Protein AF-A0A7R9KFH1-F1 (afdb_monomer)

pLDDT: mean 75.83, std 22.17, range [27.38, 98.19]

Mean predicted aligned error: 11.57 Å

Secondary structure (DSSP, 8-state):
---PPP----------------------PPPP-HHHHT-HHHHHHHHHHHHHHS-TTHHHHHHHH-SS--HHHHHHHHHHHHHHHHHTT--TTHHHHHHHHHHHHHHH----GGGHHHHHHHHHHHHHHHH-SSPPPHHHHHHHTTTSS-HHHHHHHHHHHHHHTTT------HHHHHHHHHHH-TTT-TTS--HHHHHHHHHHHHHHHHHHHHHHHSSSS---HHHHHHHHHTT--

InterPro domains:
  IPR006671 Cyclin, N-terminal [PF00134] (42-169)
  IPR013763 Cyclin-like domain [SM00385] (79-163)
  IPR036915 Cyclin-like superfamily [SSF47954] (33-169)
  IPR039361 Cyclin [PTHR10177] (48-187)
  IPR048258 Cyclins, cyclin-box [PS00292] (74-105)

Solvent-accessible surface area (backbone atoms only — not comparable to full-atom values): 14246 Å² total; per-residue (Å²): 134,85,85,84,84,85,81,84,75,83,82,75,80,74,76,72,71,78,70,87,63,86,69,79,74,74,80,77,74,80,80,85,54,65,72,62,46,69,33,63,67,55,55,52,47,50,56,60,51,31,66,74,69,51,68,84,58,45,80,61,42,31,65,72,40,33,85,65,58,49,78,66,57,58,32,56,49,39,50,52,51,46,53,52,36,61,76,68,66,52,54,85,59,27,57,62,48,15,50,52,49,42,54,58,42,43,46,79,42,65,52,54,66,87,47,49,64,51,50,50,51,29,24,44,40,54,22,20,67,73,68,42,91,77,54,64,52,56,68,59,54,17,54,78,50,74,59,75,38,50,51,69,54,41,61,60,42,39,60,51,54,39,58,70,48,68,68,67,75,85,71,69,53,76,66,75,46,49,62,42,51,46,62,70,35,81,92,57,28,82,89,58,91,45,79,68,37,60,52,50,52,52,50,49,51,53,50,50,53,52,50,51,50,53,41,68,39,36,92,53,94,62,78,52,59,66,57,65,55,45,58,64,62,67,72,80,118

Foldseek 3Di:
DDDDDDDDDPPDPPPPPPDPPPPCPPQPDDDDDCVCLQDVVNVVVLLVQQVVLFPPCLVPLLVVAEDADDLVLLLVLLVLLVVLCVVVVHDLQLSQLLLSLLSLLSSQHYDHSLCSLLSSLLSSQVSQVPPHPDGDDLVSSCVSVVVSAPSCSSVVCNVVSCVSVVVPSPHRAQLNCLSSVQCVPPQQHPPDDDPVSVVVSVVVSVVSSVVSSCVSSDSPVDPPVVVVVVVVVVVPD

Structure (mmCIF, N/CA/C/O backbone):
data_AF-A0A7R9KFH1-F1
#
_entry.id   AF-A0A7R9KFH1-F1
#
loop_
_atom_site.group_PDB
_atom_site.id
_atom_site.type_symbol
_atom_site.label_atom_id
_atom_site.label_alt_id
_atom_site.label_comp_id
_atom_site.label_asym_id
_atom_site.label_entity_id
_atom_site.label_seq_id
_atom_site.pdbx_PDB_ins_code
_atom_site.Cartn_x
_atom_site.Cartn_y
_atom_site.Cartn_z
_atom_site.occupancy
_atom_site.B_iso_or_equiv
_atom_site.auth_seq_id
_atom_site.auth_comp_id
_atom_site.auth_asym_id
_atom_site.auth_atom_id
_atom_site.pdbx_PDB_model_num
ATOM 1 N N . MET A 1 1 ? 25.786 15.124 54.053 1.00 34.75 1 MET A N 1
ATOM 2 C CA . MET A 1 1 ? 25.359 13.774 54.472 1.00 34.75 1 MET A CA 1
ATOM 3 C C . MET A 1 1 ? 23.843 13.820 54.542 1.00 34.75 1 MET A C 1
ATOM 5 O O . MET A 1 1 ? 23.308 14.157 55.583 1.00 34.75 1 MET A O 1
ATOM 9 N N . GLU A 1 2 ? 23.113 13.813 53.426 1.00 31.70 2 GLU A N 1
ATOM 10 C CA . GLU A 1 2 ? 22.982 12.706 52.458 1.00 31.70 2 GLU A CA 1
ATOM 11 C C . GLU A 1 2 ? 22.861 11.345 53.146 1.00 31.70 2 GLU A C 1
ATOM 13 O O . GLU A 1 2 ? 23.844 10.847 53.688 1.00 31.70 2 GLU A O 1
ATOM 18 N N . LEU A 1 3 ? 21.664 10.756 53.095 1.00 28.78 3 LEU A N 1
ATOM 19 C CA . LEU A 1 3 ? 21.402 9.641 52.183 1.00 28.78 3 LEU A CA 1
ATOM 20 C C . LEU A 1 3 ? 19.891 9.466 51.961 1.00 28.78 3 LEU A C 1
ATOM 22 O O . LEU A 1 3 ? 19.087 9.459 52.890 1.00 28.78 3 LEU A O 1
ATOM 26 N N . VAL A 1 4 ? 19.565 9.395 50.676 1.00 32.66 4 VAL A N 1
ATOM 27 C CA . VAL A 1 4 ? 18.259 9.287 50.028 1.00 32.66 4 VAL A CA 1
ATOM 28 C C . VAL A 1 4 ? 17.718 7.861 50.179 1.00 32.66 4 VAL A C 1
ATOM 30 O O . VAL A 1 4 ? 18.438 6.903 49.910 1.00 32.66 4 VAL A O 1
ATOM 33 N N . CYS A 1 5 ? 16.447 7.718 50.568 1.00 30.50 5 CYS A N 1
ATOM 34 C CA . CYS A 1 5 ? 15.674 6.500 50.322 1.00 30.50 5 CYS A CA 1
ATOM 35 C C . CYS A 1 5 ? 15.069 6.609 48.923 1.00 30.50 5 CYS A C 1
ATOM 37 O O . CYS A 1 5 ? 14.382 7.583 48.618 1.00 30.50 5 CYS A O 1
ATOM 39 N N . GLY A 1 6 ? 15.398 5.637 48.078 1.00 32.84 6 GLY A N 1
ATOM 40 C CA . GLY A 1 6 ? 14.871 5.525 46.730 1.00 32.84 6 GLY A CA 1
ATOM 41 C C . GLY A 1 6 ? 13.450 4.984 46.717 1.00 32.84 6 GLY A C 1
ATOM 42 O O . GLY A 1 6 ? 13.082 4.199 47.581 1.00 32.84 6 GLY A O 1
ATOM 43 N N . GLU A 1 7 ? 12.713 5.367 45.683 1.00 31.86 7 GLU A N 1
ATOM 44 C CA . GLU A 1 7 ? 11.606 4.600 45.126 1.00 31.86 7 GLU A CA 1
ATOM 45 C C . GLU A 1 7 ? 11.540 4.910 43.620 1.00 31.86 7 GLU A C 1
ATOM 47 O O . GLU A 1 7 ? 11.192 6.003 43.186 1.00 31.86 7 GLU A O 1
ATOM 52 N N . SER A 1 8 ? 12.040 3.934 42.863 1.00 32.72 8 SER A N 1
ATOM 53 C CA . SER A 1 8 ? 11.677 3.496 41.510 1.00 32.72 8 SER A CA 1
ATOM 54 C C . SER A 1 8 ? 10.914 4.482 40.607 1.00 32.72 8 SER A C 1
ATOM 56 O O . SER A 1 8 ? 9.685 4.543 40.626 1.00 32.72 8 SER A O 1
ATOM 58 N N . SER A 1 9 ? 11.646 5.158 39.715 1.00 34.19 9 SER A N 1
ATOM 59 C CA . SER A 1 9 ? 11.084 5.633 38.443 1.00 34.19 9 SER A CA 1
ATOM 60 C C . SER A 1 9 ? 10.700 4.434 37.566 1.00 34.19 9 SER A C 1
ATOM 62 O O . SER A 1 9 ? 11.422 3.435 37.583 1.00 34.19 9 SER A O 1
ATOM 64 N N . PRO A 1 10 ? 9.623 4.516 36.764 1.00 32.44 10 PRO A N 1
ATOM 65 C CA . PRO A 1 10 ? 9.384 3.535 35.717 1.00 32.44 10 PRO A CA 1
ATOM 66 C C . PRO A 1 10 ? 10.547 3.607 34.725 1.00 32.44 10 PRO A C 1
ATOM 68 O O . PRO A 1 10 ? 10.877 4.684 34.225 1.00 32.44 10 PRO A O 1
ATOM 71 N N . GLU A 1 11 ? 11.197 2.471 34.486 1.00 30.62 11 GLU A N 1
ATOM 72 C CA . GLU A 1 11 ? 12.185 2.327 33.424 1.00 30.62 11 GLU A CA 1
ATOM 73 C C . GLU A 1 11 ? 11.508 2.712 32.106 1.00 30.62 11 GLU A C 1
ATOM 75 O O . GLU A 1 11 ? 10.651 2.001 31.583 1.00 30.62 11 GLU A O 1
ATOM 80 N N . LEU A 1 12 ? 11.866 3.891 31.596 1.00 29.47 12 LEU A N 1
ATOM 81 C CA . LEU A 1 12 ? 11.671 4.243 30.202 1.00 29.47 12 LEU A CA 1
ATOM 82 C C . LEU A 1 12 ? 12.357 3.143 29.397 1.00 29.4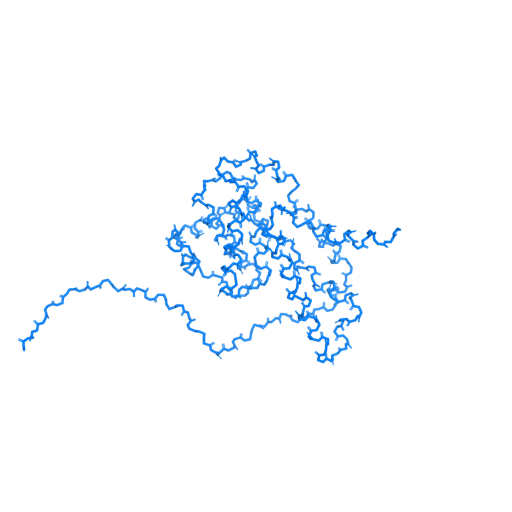7 12 LEU A C 1
ATOM 84 O O . LEU A 1 12 ? 13.586 3.074 29.364 1.00 29.47 12 LEU A O 1
ATOM 88 N N . ILE A 1 13 ? 11.564 2.283 28.760 1.00 31.61 13 ILE A N 1
ATOM 89 C CA . ILE A 1 13 ? 12.043 1.475 27.647 1.00 31.61 13 ILE A CA 1
ATOM 90 C C . ILE A 1 13 ? 12.466 2.495 26.593 1.00 31.61 13 ILE A C 1
ATOM 92 O O . ILE A 1 13 ? 11.641 3.023 25.848 1.00 31.61 13 ILE A O 1
ATOM 96 N N . GLN A 1 14 ? 13.751 2.844 26.583 1.00 27.38 14 GLN A N 1
ATOM 97 C CA . GLN A 1 14 ? 14.364 3.487 25.437 1.00 27.38 14 GLN A CA 1
ATOM 98 C C . GLN A 1 14 ? 14.231 2.484 24.297 1.00 27.38 14 GLN A C 1
ATOM 100 O O . GLN A 1 14 ? 15.017 1.545 24.186 1.00 27.38 14 GLN A O 1
ATOM 105 N N . ILE A 1 15 ? 13.210 2.669 23.459 1.00 35.16 15 ILE A N 1
ATOM 106 C CA . ILE A 1 15 ? 13.258 2.169 22.094 1.00 35.16 15 ILE A CA 1
ATOM 107 C C . ILE A 1 15 ? 14.431 2.916 21.476 1.00 35.16 15 ILE A C 1
ATOM 109 O O . ILE A 1 15 ? 14.337 4.090 21.119 1.00 35.16 15 ILE A O 1
ATOM 113 N N . VAL A 1 16 ? 15.580 2.249 21.473 1.00 29.69 16 VAL A N 1
ATOM 114 C CA . VAL A 1 16 ? 16.729 2.661 20.690 1.00 29.69 16 VAL A CA 1
ATOM 115 C C . VAL A 1 16 ? 16.250 2.580 19.249 1.00 29.69 16 VAL A C 1
ATOM 117 O O . VAL A 1 16 ? 16.206 1.500 18.665 1.00 29.69 16 VAL A O 1
ATOM 120 N N . ILE A 1 17 ? 15.840 3.721 18.691 1.00 37.44 17 ILE A N 1
ATOM 121 C CA . ILE A 1 17 ? 15.898 3.920 17.246 1.00 37.44 17 ILE A CA 1
ATOM 122 C C . ILE A 1 17 ? 17.351 3.584 16.915 1.00 37.44 17 ILE A C 1
ATOM 124 O O . ILE A 1 17 ? 18.228 4.238 17.489 1.00 37.44 17 ILE A O 1
ATOM 128 N N . PRO A 1 18 ? 17.640 2.529 16.135 1.00 32.75 18 PRO A N 1
ATOM 129 C CA . PRO A 1 18 ? 19.017 2.169 15.863 1.00 32.75 18 PRO A CA 1
ATOM 130 C C . PRO A 1 18 ? 19.696 3.402 15.272 1.00 32.75 18 PRO A C 1
ATOM 132 O O . PRO A 1 18 ? 19.339 3.857 14.184 1.00 32.75 18 PRO A O 1
ATOM 135 N N . GLU A 1 19 ? 20.640 3.979 16.026 1.00 34.03 19 GLU A N 1
ATOM 136 C CA . GLU A 1 19 ? 21.564 4.962 15.480 1.00 34.03 19 GLU A CA 1
ATOM 137 C C . GLU A 1 19 ? 22.142 4.347 14.212 1.00 34.03 19 GLU A C 1
ATOM 139 O O . GLU A 1 19 ? 22.455 3.151 14.210 1.00 34.03 19 GLU A O 1
ATOM 144 N N . LYS A 1 20 ? 22.222 5.147 13.137 1.00 38.94 20 LYS A N 1
ATOM 145 C CA . LYS A 1 20 ? 22.827 4.772 11.855 1.00 38.94 20 LYS A CA 1
ATOM 146 C C . LYS A 1 20 ? 24.167 4.093 12.116 1.00 38.94 20 LYS A C 1
ATOM 148 O O . LYS A 1 20 ? 25.203 4.742 12.216 1.00 38.94 20 LYS A O 1
ATOM 153 N N . ASN A 1 21 ? 24.139 2.773 12.222 1.00 29.44 21 ASN A N 1
ATOM 154 C CA . ASN A 1 21 ? 25.335 1.977 12.262 1.00 29.44 21 ASN A CA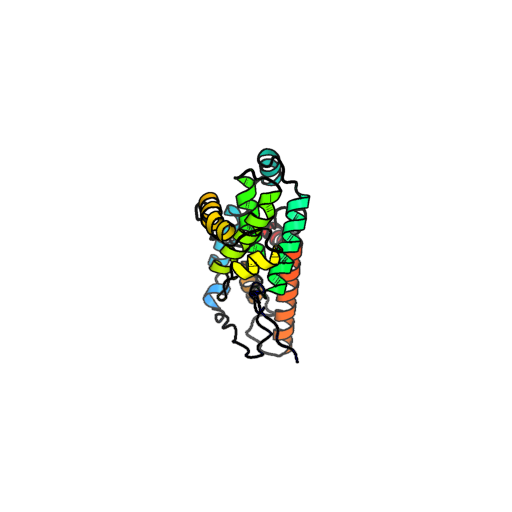 1
ATOM 155 C C . ASN A 1 21 ? 25.803 1.983 10.815 1.00 29.44 21 ASN A C 1
ATOM 157 O O . ASN A 1 21 ? 25.199 1.337 9.961 1.00 29.44 21 ASN A O 1
ATOM 161 N N . GLU A 1 22 ? 26.875 2.721 10.540 1.00 36.22 22 GLU A N 1
ATOM 162 C CA . GLU A 1 22 ? 27.602 2.729 9.265 1.00 36.22 22 GLU A CA 1
ATOM 163 C C . GLU A 1 22 ? 28.238 1.359 8.936 1.00 36.22 22 GLU A C 1
ATOM 165 O O . GLU A 1 22 ? 29.189 1.263 8.169 1.00 36.22 22 GLU A O 1
ATOM 170 N N . ASN A 1 23 ? 27.696 0.263 9.471 1.00 30.48 23 ASN A N 1
ATOM 171 C CA . ASN A 1 23 ? 27.848 -1.055 8.891 1.00 30.48 23 ASN A CA 1
ATOM 172 C C . ASN A 1 23 ? 26.824 -1.166 7.771 1.00 30.48 23 ASN A C 1
ATOM 174 O O . ASN A 1 23 ? 25.685 -1.580 7.981 1.00 30.48 23 ASN A O 1
ATOM 178 N N . THR A 1 24 ? 27.261 -0.762 6.582 1.00 38.06 24 THR A N 1
ATOM 179 C CA . THR A 1 24 ? 26.611 -0.990 5.296 1.00 38.06 24 THR A CA 1
ATOM 180 C C . THR A 1 24 ? 26.317 -2.486 5.147 1.00 38.06 24 THR A C 1
ATOM 182 O O . THR A 1 24 ? 27.102 -3.242 4.580 1.00 38.06 24 THR A O 1
ATOM 185 N N . PHE A 1 25 ? 25.197 -2.953 5.697 1.00 38.75 25 PHE A N 1
ATOM 186 C CA . PHE A 1 25 ? 24.629 -4.228 5.301 1.00 38.75 25 PHE A CA 1
ATOM 187 C C . PHE A 1 25 ? 24.212 -4.037 3.852 1.00 38.75 25 PHE A C 1
ATOM 189 O O . PHE A 1 25 ? 23.242 -3.342 3.561 1.00 38.75 25 PHE A O 1
ATOM 196 N N . SER A 1 26 ? 25.020 -4.573 2.939 1.00 35.50 26 SER A N 1
ATOM 197 C CA . SER A 1 26 ? 24.730 -4.555 1.516 1.00 35.50 26 SER A CA 1
ATOM 198 C C . SER A 1 26 ? 23.357 -5.185 1.312 1.00 35.50 26 SER A C 1
ATOM 200 O O . SER A 1 26 ? 23.212 -6.402 1.467 1.00 35.50 26 SER A O 1
ATOM 202 N N . ILE A 1 27 ? 22.354 -4.367 0.991 1.00 45.16 27 ILE A N 1
ATOM 203 C CA . ILE A 1 27 ? 21.111 -4.857 0.405 1.00 45.16 27 ILE A CA 1
ATOM 204 C C . ILE A 1 27 ? 21.555 -5.634 -0.833 1.00 45.16 27 ILE A C 1
ATOM 206 O O . ILE A 1 27 ? 22.139 -5.082 -1.766 1.00 45.16 27 ILE A O 1
ATOM 210 N N . THR A 1 28 ? 21.416 -6.954 -0.773 1.00 43.97 28 THR A N 1
ATOM 211 C CA . THR A 1 28 ? 21.750 -7.831 -1.889 1.00 43.97 28 THR A CA 1
ATOM 212 C C . THR A 1 28 ? 20.548 -7.805 -2.811 1.00 43.97 28 THR A C 1
ATOM 214 O O . THR A 1 28 ? 19.611 -8.579 -2.650 1.00 43.97 28 THR A O 1
ATOM 217 N N . TYR A 1 29 ? 20.549 -6.859 -3.747 1.00 60.09 29 TYR A N 1
ATOM 218 C CA . TYR A 1 29 ? 19.589 -6.872 -4.841 1.00 60.09 29 TYR A CA 1
ATOM 219 C C . TYR A 1 29 ? 19.768 -8.167 -5.634 1.00 60.09 29 TYR A C 1
ATOM 221 O O . TYR A 1 29 ? 20.898 -8.594 -5.904 1.00 60.09 29 TYR A O 1
ATOM 229 N N . SER A 1 30 ? 18.660 -8.813 -5.997 1.00 65.44 30 SER A N 1
ATOM 230 C CA . SER A 1 30 ? 18.714 -9.917 -6.950 1.00 65.44 30 SER A CA 1
ATOM 231 C C . SER A 1 30 ? 19.328 -9.411 -8.251 1.00 65.44 30 SER A C 1
ATOM 233 O O . SER A 1 30 ? 18.935 -8.355 -8.746 1.00 65.44 30 SER A O 1
ATOM 235 N N . ALA A 1 31 ? 20.273 -10.163 -8.814 1.00 69.00 31 ALA A N 1
ATOM 236 C CA . ALA A 1 31 ? 20.776 -9.859 -10.145 1.00 69.00 31 ALA A CA 1
ATOM 237 C C . ALA A 1 31 ? 19.616 -9.881 -11.153 1.00 69.00 31 ALA A C 1
ATOM 239 O O . ALA A 1 31 ? 18.743 -10.748 -11.075 1.00 69.00 31 ALA A O 1
ATOM 240 N N . PHE A 1 32 ? 19.615 -8.936 -12.093 1.00 72.12 32 PHE A N 1
ATOM 241 C CA . PHE A 1 32 ? 18.628 -8.909 -13.165 1.00 72.12 32 PHE A CA 1
ATOM 242 C C . PHE A 1 32 ? 18.777 -10.146 -14.058 1.00 72.12 32 PHE A C 1
ATOM 244 O O . PHE A 1 32 ? 19.880 -10.475 -14.498 1.00 72.12 32 PHE A O 1
ATOM 251 N N . ASP A 1 33 ? 17.662 -10.825 -14.331 1.00 81.62 33 ASP A N 1
ATOM 252 C CA . ASP A 1 33 ? 17.614 -11.903 -15.317 1.00 81.62 33 ASP A CA 1
ATOM 253 C C . ASP A 1 33 ? 17.099 -11.345 -16.646 1.00 81.62 33 ASP A C 1
ATOM 255 O O . ASP A 1 33 ? 15.898 -11.133 -16.838 1.00 81.62 33 ASP A O 1
ATOM 259 N N . ASP A 1 34 ? 18.025 -11.118 -17.578 1.00 78.81 34 ASP A N 1
ATOM 260 C CA . ASP A 1 34 ? 17.724 -10.607 -18.916 1.00 78.81 34 ASP A CA 1
ATOM 261 C C . ASP A 1 34 ? 16.684 -11.460 -19.657 1.00 78.81 34 ASP A C 1
ATOM 263 O O . ASP A 1 34 ? 15.915 -10.913 -20.451 1.00 78.81 34 ASP A O 1
ATOM 267 N N . ASN A 1 35 ? 16.626 -12.777 -19.408 1.00 84.25 35 ASN A N 1
ATOM 268 C CA . ASN A 1 35 ? 15.648 -13.647 -20.064 1.00 84.25 35 ASN A CA 1
ATOM 269 C C . ASN A 1 35 ? 14.234 -13.376 -19.556 1.00 84.25 35 ASN A C 1
ATOM 271 O O . ASN A 1 35 ? 13.296 -13.447 -20.339 1.00 84.25 35 ASN A O 1
ATOM 275 N N . ILE A 1 36 ? 14.082 -13.050 -18.271 1.00 85.50 36 ILE A N 1
ATOM 276 C CA . ILE A 1 36 ? 12.791 -12.683 -17.681 1.00 85.50 36 ILE A CA 1
ATOM 277 C C . ILE A 1 36 ? 12.395 -11.283 -18.156 1.00 85.50 36 ILE A C 1
ATOM 279 O O . ILE A 1 36 ? 11.285 -11.065 -18.636 1.00 85.50 36 ILE A O 1
ATOM 283 N N . LEU A 1 37 ? 13.311 -10.318 -18.071 1.00 83.31 37 LEU A N 1
ATOM 284 C CA . LEU A 1 37 ? 12.988 -8.924 -18.372 1.00 83.31 37 LEU A CA 1
ATOM 285 C C . LEU A 1 37 ? 12.683 -8.688 -19.855 1.00 83.31 37 LEU A C 1
ATOM 287 O O . LEU A 1 37 ? 11.787 -7.902 -20.184 1.00 83.31 37 LEU A O 1
ATOM 291 N N . SER A 1 38 ? 13.388 -9.392 -20.745 1.00 82.00 38 SER A N 1
ATOM 292 C CA . SER A 1 38 ? 13.218 -9.266 -22.198 1.00 82.00 38 SER A CA 1
ATOM 293 C C . SER A 1 38 ? 12.037 -10.068 -22.749 1.00 82.00 38 SER A C 1
ATOM 295 O O . SER A 1 38 ? 11.664 -9.857 -23.900 1.00 82.00 38 SER A O 1
ATOM 297 N N . ASP A 1 39 ? 11.438 -10.977 -21.975 1.00 87.81 39 ASP A N 1
ATOM 298 C CA . ASP A 1 39 ? 10.321 -11.798 -22.448 1.00 87.81 39 ASP A CA 1
ATOM 299 C C . ASP A 1 39 ? 9.022 -10.982 -22.490 1.00 87.81 39 ASP A C 1
ATOM 301 O O . ASP A 1 39 ? 8.504 -10.528 -21.466 1.00 87.81 39 ASP A O 1
ATOM 305 N N . ASP A 1 40 ? 8.480 -10.794 -23.692 1.00 85.81 40 ASP A N 1
ATOM 306 C CA . ASP A 1 40 ? 7.223 -10.074 -23.906 1.00 85.81 40 ASP A CA 1
ATOM 307 C C . ASP A 1 40 ? 6.033 -10.769 -23.233 1.00 85.81 40 ASP A C 1
ATOM 309 O O . ASP A 1 40 ? 5.110 -10.096 -22.778 1.00 85.81 40 ASP A O 1
ATOM 313 N N . ARG A 1 41 ? 6.068 -12.099 -23.079 1.00 89.56 41 ARG A N 1
ATOM 314 C CA . ARG A 1 41 ? 4.976 -12.858 -22.448 1.00 89.56 41 ARG A CA 1
ATOM 315 C C . ARG A 1 41 ? 4.811 -12.489 -20.980 1.00 89.56 41 ARG A C 1
ATOM 317 O O . ARG A 1 41 ? 3.692 -12.477 -20.479 1.00 89.56 41 ARG A O 1
ATOM 324 N N . ILE A 1 42 ? 5.914 -12.184 -20.297 1.00 87.69 42 ILE A N 1
ATOM 325 C CA . ILE A 1 42 ? 5.891 -11.780 -18.888 1.00 87.69 42 ILE A CA 1
ATOM 326 C C . ILE A 1 42 ? 5.274 -10.391 -18.772 1.00 87.69 42 ILE A C 1
ATOM 328 O O . ILE A 1 42 ? 4.384 -10.183 -17.953 1.00 87.69 42 ILE A O 1
ATOM 332 N N . LEU A 1 43 ? 5.662 -9.466 -19.652 1.00 84.38 43 LEU A N 1
ATOM 333 C CA . LEU A 1 43 ? 5.066 -8.134 -19.701 1.00 84.38 43 LEU A CA 1
ATOM 334 C C . LEU A 1 43 ? 3.561 -8.188 -20.021 1.00 84.38 43 LEU A C 1
ATOM 336 O O . LEU A 1 43 ? 2.769 -7.508 -19.373 1.00 84.38 43 LEU A O 1
ATOM 340 N N . GLU A 1 44 ? 3.144 -9.025 -20.973 1.00 85.62 44 GLU A N 1
ATOM 341 C CA . GLU A 1 44 ? 1.726 -9.253 -21.278 1.00 85.62 44 GLU A CA 1
ATO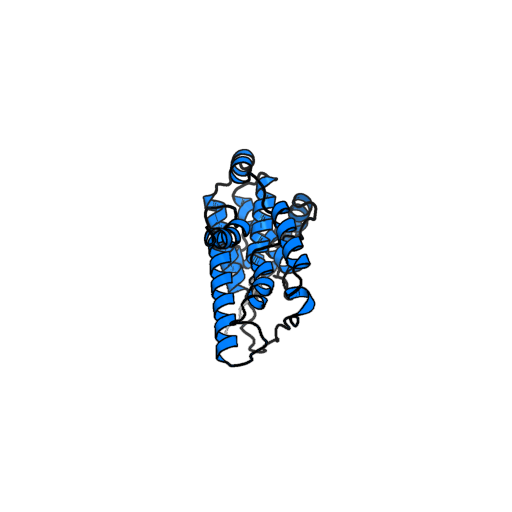M 342 C C . GLU A 1 44 ? 0.963 -9.832 -20.081 1.00 85.62 44 GLU A C 1
ATOM 344 O O . GLU A 1 44 ? -0.155 -9.400 -19.794 1.00 85.62 44 GLU A O 1
ATOM 349 N N . GLN A 1 45 ? 1.563 -10.775 -19.351 1.00 87.50 45 GLN A N 1
ATOM 350 C CA . GLN A 1 45 ? 0.975 -11.329 -18.133 1.00 87.50 45 GLN A CA 1
ATOM 351 C C . GLN A 1 45 ? 0.846 -10.281 -17.028 1.00 87.50 45 GLN A C 1
ATOM 353 O O . GLN A 1 45 ? -0.201 -10.231 -16.383 1.00 87.50 45 GLN A O 1
ATOM 358 N N . LEU A 1 46 ? 1.854 -9.425 -16.827 1.00 85.25 46 LEU A N 1
ATOM 359 C CA . LEU A 1 46 ? 1.775 -8.313 -15.876 1.00 85.25 46 LEU A CA 1
ATOM 360 C C . LEU A 1 46 ? 0.595 -7.394 -16.218 1.00 85.25 46 LEU A C 1
ATOM 362 O O . LEU A 1 46 ? -0.232 -7.127 -15.346 1.00 85.25 46 LEU A O 1
ATOM 366 N N . LEU A 1 47 ? 0.446 -7.017 -17.495 1.00 83.31 47 LEU A N 1
ATOM 367 C CA . LEU A 1 47 ? -0.658 -6.171 -17.969 1.00 83.31 47 LEU A CA 1
ATOM 368 C C . LEU A 1 47 ? -2.036 -6.818 -17.756 1.00 83.31 47 LEU A C 1
ATOM 370 O O . LEU A 1 47 ? -2.960 -6.168 -17.274 1.00 83.31 47 LEU A O 1
ATOM 374 N N . GLN A 1 48 ? -2.187 -8.106 -18.074 1.00 83.75 48 GLN A N 1
ATOM 375 C CA . GLN A 1 48 ? -3.441 -8.836 -17.830 1.00 83.75 48 GLN A CA 1
ATOM 376 C C . GLN A 1 48 ? -3.765 -8.934 -16.335 1.00 83.75 48 GLN A C 1
ATOM 378 O O . GLN A 1 48 ? -4.925 -8.882 -15.921 1.00 83.75 48 GLN A O 1
ATOM 383 N N . THR A 1 49 ? -2.727 -9.084 -15.518 1.00 82.19 49 THR A N 1
ATOM 384 C CA . THR A 1 49 ? -2.843 -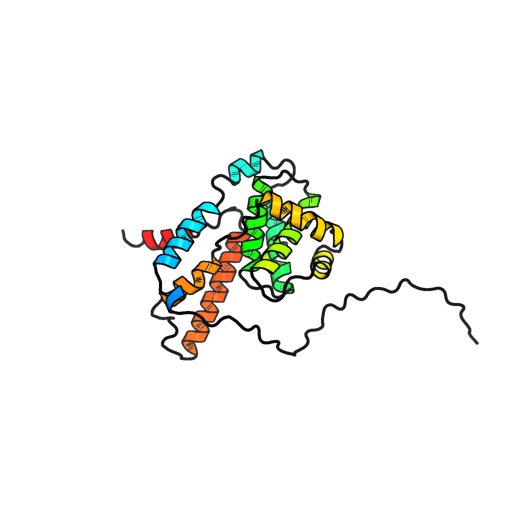9.205 -14.069 1.00 82.19 49 THR A CA 1
ATOM 385 C C . THR A 1 49 ? -3.258 -7.871 -13.448 1.00 82.19 49 THR A C 1
ATOM 387 O O . THR A 1 49 ? -4.146 -7.858 -12.599 1.00 82.19 49 THR A O 1
ATOM 390 N N . GLU A 1 50 ? -2.721 -6.741 -13.921 1.00 78.75 50 GLU A N 1
ATOM 391 C CA . GLU A 1 50 ? -3.105 -5.391 -13.473 1.00 78.75 50 GLU A CA 1
ATOM 392 C C . GLU A 1 50 ? -4.624 -5.170 -13.528 1.00 78.75 50 GLU A C 1
ATOM 394 O O . GLU A 1 50 ? -5.205 -4.665 -12.565 1.00 78.75 50 GLU A O 1
ATOM 399 N N . GLU A 1 51 ? -5.299 -5.612 -14.598 1.00 71.12 51 GLU A N 1
ATOM 400 C CA . GLU A 1 51 ? -6.751 -5.435 -14.751 1.00 71.12 51 GLU A CA 1
ATOM 401 C C . GLU A 1 51 ? -7.585 -6.044 -13.611 1.00 71.12 51 GLU A C 1
ATOM 403 O O . GLU A 1 51 ? -8.719 -5.608 -13.387 1.00 71.12 51 GLU A O 1
ATOM 408 N N . HIS A 1 52 ? -7.045 -7.039 -12.901 1.00 72.25 52 HIS A N 1
ATOM 409 C CA . HIS A 1 52 ? -7.708 -7.703 -11.778 1.00 72.25 52 HIS A CA 1
ATOM 410 C C . HIS A 1 52 ? -7.573 -6.915 -10.468 1.00 72.25 52 HIS A C 1
ATOM 412 O O . HIS A 1 52 ? -8.446 -7.006 -9.604 1.00 72.25 52 HIS A O 1
ATOM 418 N N . TYR A 1 53 ? -6.511 -6.115 -10.330 1.00 69.12 53 TYR A N 1
ATOM 419 C CA . TYR A 1 53 ? -6.194 -5.371 -9.106 1.00 69.12 53 TYR A CA 1
ATOM 420 C C . TYR A 1 53 ? -6.542 -3.889 -9.173 1.00 69.12 53 TYR A C 1
ATOM 422 O O . TYR A 1 53 ? -6.520 -3.229 -8.133 1.00 69.12 53 TYR A O 1
ATOM 430 N N . VAL A 1 54 ? -6.886 -3.370 -10.356 1.00 65.62 54 VAL A N 1
ATOM 431 C CA . VAL A 1 54 ? -7.535 -2.065 -10.520 1.00 65.62 54 VAL A CA 1
ATOM 432 C C . VAL A 1 54 ? -9.010 -2.250 -10.178 1.00 65.62 54 VAL A C 1
ATOM 434 O O . VAL A 1 54 ? -9.756 -2.813 -10.986 1.00 65.62 54 VAL A O 1
ATOM 437 N N . PRO A 1 55 ? -9.490 -1.802 -9.006 1.00 57.31 55 PRO A N 1
ATOM 438 C CA . PRO A 1 55 ? -10.866 -2.075 -8.660 1.00 57.31 55 PRO A CA 1
ATOM 439 C C . PRO A 1 55 ? -11.758 -1.182 -9.538 1.00 57.31 55 PRO A C 1
ATOM 441 O O . PRO A 1 55 ? -11.765 0.046 -9.464 1.00 57.31 55 PRO A O 1
ATOM 444 N N . LYS A 1 56 ? -12.475 -1.790 -10.481 1.00 54.19 56 LYS A N 1
ATOM 445 C CA . LYS A 1 56 ? -13.343 -1.054 -11.406 1.00 54.19 56 LYS A CA 1
ATOM 446 C C . LYS A 1 56 ? -14.492 -0.444 -10.593 1.00 54.19 56 LYS A C 1
ATOM 448 O O . LYS A 1 56 ? -15.213 -1.165 -9.913 1.00 54.19 56 LYS A O 1
ATOM 453 N N . GLY A 1 57 ? -14.645 0.882 -10.633 1.00 53.16 57 GLY A N 1
ATOM 454 C CA . GLY A 1 57 ? -15.748 1.578 -9.955 1.00 53.16 57 GLY A CA 1
ATOM 455 C C . GLY A 1 57 ? -15.525 1.965 -8.485 1.00 53.16 57 GLY A C 1
ATOM 456 O O . GLY A 1 57 ? -16.492 2.372 -7.849 1.00 53.16 57 GLY A O 1
ATOM 457 N N . VAL A 1 58 ? -14.293 1.932 -7.937 1.00 54.34 58 VAL A N 1
ATOM 458 C CA . VAL A 1 58 ? -14.027 2.341 -6.528 1.00 54.34 58 VAL A CA 1
ATOM 459 C C . VAL A 1 58 ? -14.631 3.684 -6.188 1.00 54.34 58 VAL A C 1
ATOM 461 O O . VAL A 1 58 ? -15.167 3.806 -5.109 1.00 54.34 58 VAL A O 1
ATOM 464 N N . LEU A 1 59 ? -14.588 4.706 -7.044 1.00 53.53 59 LEU A N 1
ATOM 465 C CA . LEU A 1 59 ? -15.121 6.010 -6.631 1.00 53.53 59 LEU A CA 1
ATOM 466 C C . LEU A 1 59 ? -16.632 5.951 -6.323 1.00 53.53 59 LEU A C 1
ATOM 468 O O . LEU A 1 59 ? -17.106 6.665 -5.439 1.00 53.53 59 LEU A O 1
ATOM 472 N N . GLU A 1 60 ? -17.372 5.093 -7.026 1.00 53.78 60 GLU A N 1
ATOM 473 C CA . GLU A 1 60 ? -18.792 4.842 -6.775 1.00 53.78 60 GLU A CA 1
ATOM 474 C C . GLU A 1 60 ? -18.971 3.888 -5.589 1.00 53.78 60 GLU A C 1
ATOM 476 O O . GLU A 1 60 ? -19.700 4.211 -4.654 1.00 53.78 60 GLU A O 1
ATOM 481 N N . SER A 1 61 ? -18.240 2.768 -5.552 1.00 57.44 61 SER A N 1
ATOM 482 C CA . SER A 1 61 ? -18.321 1.791 -4.457 1.00 57.44 61 SER A CA 1
ATOM 483 C C . SER A 1 61 ? -17.847 2.354 -3.113 1.00 57.44 61 SER A C 1
ATOM 485 O O . SER A 1 61 ? -18.486 2.128 -2.100 1.00 57.44 61 SER A O 1
ATOM 487 N N . TYR A 1 62 ? -16.780 3.148 -3.090 1.00 59.72 62 TYR A N 1
ATOM 488 C CA . TYR A 1 62 ? -16.212 3.796 -1.906 1.00 59.72 62 TYR A CA 1
ATOM 489 C C . TYR A 1 62 ? -17.209 4.759 -1.270 1.00 59.72 62 TYR A C 1
ATOM 491 O O . TYR A 1 62 ? -17.409 4.716 -0.062 1.00 59.72 62 TYR A O 1
ATOM 499 N N . LYS A 1 63 ? -17.891 5.578 -2.083 1.00 61.00 63 LYS A N 1
ATOM 500 C CA . LYS A 1 63 ? -18.955 6.470 -1.597 1.00 61.00 63 LYS A CA 1
ATOM 501 C C . LYS A 1 63 ? -20.171 5.712 -1.068 1.00 61.00 63 LYS A C 1
ATOM 503 O O . LYS A 1 63 ? -20.892 6.252 -0.239 1.00 61.00 63 LYS A O 1
ATOM 508 N N . CYS A 1 64 ? -20.425 4.506 -1.568 1.00 60.88 64 CYS A N 1
ATOM 509 C CA . CYS A 1 64 ? -21.532 3.673 -1.108 1.00 60.88 64 CYS A CA 1
ATOM 510 C C . CYS A 1 64 ? -21.175 2.814 0.116 1.00 60.88 64 CYS A C 1
ATOM 512 O O . CYS A 1 64 ? -22.074 2.486 0.885 1.00 60.88 64 CYS A O 1
ATOM 514 N N . THR A 1 65 ? -19.901 2.449 0.294 1.00 75.25 65 THR A N 1
ATOM 515 C CA . THR A 1 65 ? -19.435 1.599 1.399 1.00 75.25 65 THR A CA 1
ATOM 516 C C . THR A 1 65 ? -19.049 2.408 2.636 1.00 75.25 65 THR A C 1
ATOM 518 O O . THR A 1 65 ? -19.363 1.975 3.739 1.00 75.25 65 THR A O 1
ATOM 521 N N . GLN A 1 66 ? -18.364 3.546 2.478 1.00 82.75 66 GLN A N 1
ATOM 522 C CA . GLN A 1 66 ? -17.814 4.304 3.607 1.00 82.75 66 GLN A CA 1
ATOM 523 C C . GLN A 1 66 ? -18.847 5.256 4.215 1.00 82.75 66 GLN A C 1
ATOM 525 O O . GLN A 1 66 ? -19.390 6.119 3.522 1.00 82.75 66 GLN A O 1
ATOM 530 N N . SER A 1 67 ? -19.075 5.132 5.523 1.00 84.06 67 SER A N 1
ATOM 531 C CA . SER A 1 67 ? -19.972 6.011 6.282 1.00 84.06 67 SER A CA 1
ATOM 532 C C . SER A 1 67 ? -19.256 7.210 6.918 1.00 84.06 67 SER A C 1
ATOM 534 O O . SER A 1 67 ? -19.824 8.301 6.970 1.00 84.06 67 SER A O 1
ATOM 536 N N . GLU A 1 68 ? -18.007 7.032 7.368 1.00 88.06 68 GLU A N 1
ATOM 537 C CA . GLU A 1 68 ? -17.214 8.081 8.033 1.00 88.06 68 GLU A CA 1
ATOM 538 C C . GLU A 1 68 ? -15.976 8.540 7.247 1.00 88.06 68 GLU A C 1
ATOM 540 O O . GLU A 1 68 ? -15.527 9.671 7.438 1.00 88.06 68 GLU A O 1
ATOM 545 N N . VAL A 1 69 ? -15.383 7.680 6.412 1.00 87.12 69 VAL A N 1
ATOM 546 C CA . VAL A 1 69 ? -14.107 7.988 5.749 1.00 87.12 69 VAL A CA 1
ATOM 547 C C . VAL A 1 69 ? -14.329 8.784 4.467 1.00 87.12 69 VAL A C 1
ATOM 549 O O . VAL A 1 69 ? -14.964 8.324 3.519 1.00 87.12 69 VAL A O 1
ATOM 552 N N . GLU A 1 70 ? -13.734 9.974 4.412 1.00 85.81 70 GLU A N 1
ATOM 553 C CA . GLU A 1 70 ? -13.803 10.854 3.248 1.00 85.81 70 GLU A CA 1
ATOM 554 C C . GLU A 1 70 ? -12.545 10.745 2.365 1.00 85.81 70 GLU A C 1
ATOM 556 O O . GLU A 1 70 ? -11.445 10.507 2.873 1.00 85.81 70 GLU A O 1
ATOM 561 N N . PRO A 1 71 ? -12.640 11.002 1.042 1.00 82.75 71 PRO A N 1
ATOM 562 C CA . PRO A 1 71 ? -11.504 10.867 0.123 1.00 82.75 71 PRO A CA 1
ATOM 563 C C . PRO A 1 71 ? -10.260 11.685 0.498 1.00 82.75 71 PRO A C 1
ATOM 565 O O . PRO A 1 71 ? -9.144 11.302 0.149 1.00 82.75 71 PRO A O 1
ATOM 568 N N . TYR A 1 72 ? -10.423 12.816 1.195 1.00 84.75 72 TYR A N 1
ATOM 569 C CA . TYR A 1 72 ? -9.278 13.598 1.662 1.00 84.75 72 TYR A CA 1
ATOM 570 C C . TYR A 1 72 ? -8.529 12.891 2.803 1.00 84.75 72 TYR A C 1
ATOM 572 O O . TYR A 1 72 ? -7.311 12.980 2.848 1.00 84.75 72 TYR A O 1
ATOM 580 N N . MET A 1 73 ? -9.218 12.142 3.676 1.00 90.19 73 MET A N 1
ATOM 581 C CA . MET A 1 73 ? -8.584 11.407 4.778 1.00 90.19 73 MET A CA 1
ATOM 582 C C . MET A 1 73 ? -7.670 10.301 4.243 1.00 90.19 73 MET A C 1
ATOM 584 O O . MET A 1 73 ? -6.576 10.104 4.759 1.00 90.19 73 MET A O 1
ATOM 588 N N . ARG A 1 74 ? -8.079 9.632 3.153 1.00 90.06 74 ARG A N 1
ATOM 589 C CA . ARG A 1 74 ? -7.230 8.673 2.425 1.00 90.06 74 ARG A CA 1
ATOM 590 C C . ARG A 1 74 ? -5.975 9.340 1.857 1.00 90.06 74 ARG A C 1
ATOM 592 O O . ARG A 1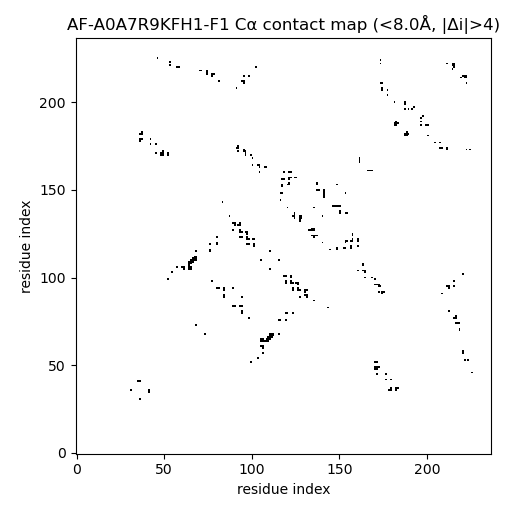 74 ? -4.912 8.737 1.892 1.00 90.06 74 ARG A O 1
ATOM 599 N N . LYS A 1 75 ? -6.076 10.579 1.363 1.00 87.75 75 LYS A N 1
ATOM 600 C CA . LYS A 1 75 ? -4.913 11.341 0.883 1.00 87.75 75 LYS A CA 1
ATOM 601 C C . LYS A 1 75 ? -3.948 11.695 2.019 1.00 87.75 75 LYS A C 1
ATOM 603 O O . LYS A 1 75 ? -2.750 11.496 1.858 1.00 87.75 75 LYS A O 1
ATOM 608 N N . GLU A 1 76 ? -4.457 12.199 3.142 1.00 92.31 76 GLU A N 1
ATOM 609 C CA . GLU A 1 76 ? -3.615 12.517 4.305 1.00 92.31 76 GLU A CA 1
ATOM 610 C C . GLU A 1 76 ? -2.923 11.258 4.840 1.00 92.31 76 GLU A C 1
ATOM 612 O O . GLU A 1 76 ? -1.720 11.278 5.086 1.00 92.31 76 GLU A O 1
ATOM 617 N N . LEU A 1 77 ? -3.650 10.135 4.916 1.00 94.62 77 LEU A N 1
ATOM 618 C CA . LEU A 1 77 ? -3.059 8.849 5.278 1.00 94.62 77 LEU A CA 1
ATOM 619 C C . LEU A 1 77 ? -1.984 8.411 4.271 1.00 94.62 77 LEU A C 1
ATOM 621 O O . LEU A 1 77 ? -0.932 7.949 4.691 1.00 94.62 77 LEU A O 1
ATOM 625 N N . ALA A 1 78 ? -2.219 8.559 2.964 1.00 92.94 78 ALA A N 1
ATOM 626 C CA . ALA A 1 78 ? -1.251 8.175 1.937 1.00 92.94 78 ALA A CA 1
ATOM 627 C C . ALA A 1 78 ? 0.052 8.985 2.032 1.00 92.94 78 ALA A C 1
ATOM 629 O O . ALA A 1 78 ? 1.128 8.414 1.892 1.00 92.94 78 ALA A O 1
ATOM 630 N N . ASN A 1 79 ? -0.037 10.293 2.293 1.00 93.88 79 ASN A N 1
ATOM 631 C CA . ASN A 1 79 ? 1.144 11.127 2.523 1.00 93.88 79 ASN A CA 1
ATOM 632 C C . ASN A 1 79 ? 1.911 10.657 3.764 1.00 93.88 79 ASN A C 1
ATOM 634 O O . ASN A 1 79 ? 3.111 10.430 3.686 1.00 93.88 79 ASN A O 1
ATOM 638 N N . TRP A 1 80 ? 1.206 10.429 4.874 1.00 96.56 80 TRP A N 1
ATOM 639 C CA . TRP A 1 80 ? 1.821 9.919 6.099 1.00 96.56 80 TRP A CA 1
ATOM 640 C C . TRP A 1 80 ? 2.466 8.536 5.894 1.00 96.56 80 TRP A C 1
ATOM 642 O O . TRP A 1 80 ? 3.585 8.305 6.332 1.00 96.56 80 TRP A O 1
ATOM 652 N N . MET A 1 81 ? 1.810 7.615 5.179 1.00 97.62 81 MET A N 1
ATOM 653 C CA . MET A 1 81 ? 2.376 6.296 4.862 1.00 97.62 81 MET A CA 1
ATOM 654 C C . MET A 1 81 ? 3.647 6.407 4.008 1.00 97.62 81 MET A C 1
ATOM 656 O O . MET A 1 81 ? 4.573 5.624 4.208 1.00 97.62 81 MET A O 1
ATOM 660 N N . LEU A 1 82 ? 3.693 7.359 3.070 1.00 94.62 82 LEU A N 1
ATOM 661 C CA . LEU A 1 82 ? 4.886 7.632 2.269 1.00 94.62 82 LEU A CA 1
ATOM 662 C C . LEU A 1 82 ? 6.035 8.134 3.153 1.00 94.62 82 LEU A C 1
ATOM 664 O O . LEU A 1 82 ? 7.126 7.581 3.072 1.00 94.62 82 LEU A O 1
ATOM 668 N N . GLU A 1 83 ? 5.772 9.097 4.041 1.00 95.44 83 GLU A N 1
ATOM 669 C CA . GLU A 1 83 ? 6.758 9.608 5.007 1.00 95.44 83 GLU A CA 1
ATOM 670 C C . GLU A 1 83 ? 7.312 8.482 5.898 1.00 95.44 83 GLU A C 1
ATOM 672 O O . GLU A 1 83 ? 8.522 8.370 6.077 1.00 95.44 83 GLU A O 1
ATOM 677 N N . VAL A 1 84 ? 6.452 7.585 6.400 1.00 96.12 84 VAL A N 1
ATOM 678 C CA . VAL A 1 84 ? 6.887 6.415 7.187 1.00 96.12 84 VAL A CA 1
ATOM 679 C C . VAL A 1 84 ? 7.811 5.509 6.371 1.00 96.12 84 VAL A C 1
ATOM 681 O O . VAL A 1 84 ? 8.829 5.052 6.890 1.00 96.12 84 VAL A O 1
ATOM 684 N N . CYS A 1 85 ? 7.490 5.242 5.101 1.00 95.12 85 CYS A N 1
ATOM 685 C CA . CYS A 1 85 ? 8.354 4.454 4.218 1.00 95.12 85 CYS A CA 1
ATOM 686 C C . CYS A 1 85 ? 9.709 5.130 3.963 1.00 95.12 85 CYS A C 1
ATOM 688 O O . CYS A 1 85 ? 10.726 4.439 3.940 1.00 95.12 85 CYS A O 1
ATOM 690 N N . GLU A 1 86 ? 9.739 6.451 3.792 1.00 93.00 86 GLU A N 1
ATOM 691 C CA . GLU A 1 86 ? 10.977 7.211 3.585 1.00 93.00 86 GLU A CA 1
ATOM 692 C C . GLU A 1 86 ? 11.867 7.187 4.839 1.00 93.00 86 GLU A C 1
ATOM 694 O O . GLU A 1 86 ? 13.047 6.846 4.752 1.00 93.00 86 GLU A O 1
ATOM 699 N N . GLU A 1 87 ? 11.299 7.441 6.021 1.00 94.94 87 GLU A N 1
ATOM 700 C CA . GLU A 1 87 ? 12.030 7.423 7.298 1.00 94.94 87 GLU A CA 1
ATOM 701 C C . GLU A 1 87 ? 12.551 6.021 7.666 1.00 94.94 87 GLU A C 1
ATOM 703 O O . GLU A 1 87 ? 13.634 5.869 8.238 1.00 94.94 87 GLU A O 1
ATOM 708 N N . THR A 1 88 ? 11.812 4.970 7.300 1.00 92.50 88 THR A N 1
ATOM 709 C CA . THR A 1 88 ? 12.214 3.571 7.535 1.00 92.50 88 THR A CA 1
ATOM 710 C C . THR A 1 88 ? 13.092 2.983 6.432 1.00 92.50 88 THR A C 1
ATOM 712 O O . THR A 1 88 ? 13.543 1.848 6.573 1.00 92.50 88 THR A O 1
ATOM 715 N N . ASN A 1 89 ? 13.403 3.750 5.380 1.00 91.25 89 ASN A N 1
ATOM 716 C CA . ASN A 1 89 ? 14.150 3.294 4.202 1.00 91.25 89 ASN A CA 1
ATOM 717 C C . ASN A 1 89 ? 13.539 2.030 3.566 1.00 91.25 89 ASN A C 1
ATOM 719 O O . ASN A 1 89 ? 14.249 1.081 3.231 1.00 91.25 89 ASN A O 1
ATOM 723 N N . CYS A 1 90 ? 12.213 2.006 3.426 1.00 91.38 90 CYS A N 1
ATOM 724 C CA . CYS A 1 90 ? 11.511 0.946 2.712 1.00 91.38 90 CYS A CA 1
ATOM 725 C C . CYS A 1 90 ? 11.905 0.889 1.232 1.00 91.38 90 CYS A C 1
ATOM 727 O O . CYS A 1 90 ? 12.187 1.910 0.605 1.00 91.38 90 CYS A O 1
ATOM 729 N N . GLU A 1 91 ? 11.813 -0.309 0.652 1.00 90.69 91 GLU A N 1
ATOM 730 C CA . GLU A 1 91 ? 11.904 -0.482 -0.800 1.00 90.69 91 GLU A CA 1
ATOM 731 C C . GLU A 1 91 ? 10.784 0.306 -1.501 1.00 90.69 91 GLU A C 1
ATOM 733 O O . GLU A 1 91 ? 9.634 0.316 -1.050 1.00 90.69 91 GLU A O 1
ATOM 738 N N . GLU A 1 92 ? 11.090 0.928 -2.644 1.00 87.69 92 GLU A N 1
ATOM 739 C CA . GLU A 1 92 ? 10.183 1.856 -3.348 1.00 87.69 92 GLU A CA 1
ATOM 740 C C . GLU A 1 92 ? 8.834 1.212 -3.744 1.00 87.69 92 GLU A C 1
ATOM 742 O O . GLU A 1 92 ? 7.819 1.894 -3.891 1.00 87.69 92 GLU A O 1
ATOM 747 N N . VAL A 1 93 ? 8.806 -0.118 -3.881 1.00 89.94 93 VAL A N 1
ATOM 748 C CA . VAL A 1 93 ? 7.618 -0.931 -4.197 1.00 89.94 93 VAL A CA 1
ATOM 749 C C . VAL A 1 93 ? 6.649 -1.096 -3.015 1.00 89.94 93 VAL A C 1
ATOM 751 O O . VAL A 1 93 ? 5.461 -1.359 -3.221 1.00 89.94 93 VAL A O 1
ATOM 754 N N . VAL A 1 94 ? 7.106 -0.928 -1.771 1.00 94.00 94 VAL A N 1
ATOM 755 C CA . VAL A 1 94 ? 6.310 -1.231 -0.567 1.00 94.00 94 VAL A CA 1
ATOM 756 C C . VAL A 1 94 ? 5.135 -0.278 -0.418 1.00 94.00 94 VAL A C 1
ATOM 758 O O . VAL A 1 94 ? 4.010 -0.727 -0.197 1.00 94.00 94 VAL A O 1
ATOM 761 N N . PHE A 1 95 ? 5.368 1.024 -0.588 1.00 94.19 95 PHE A N 1
ATOM 762 C CA . PHE A 1 95 ? 4.321 2.033 -0.451 1.00 94.19 95 PHE A CA 1
ATOM 763 C C . PHE A 1 95 ? 3.181 1.854 -1.479 1.00 94.19 95 PHE A C 1
ATOM 765 O O . PHE A 1 95 ? 2.022 1.758 -1.060 1.00 94.19 95 PHE A O 1
ATOM 772 N N . PRO A 1 96 ? 3.446 1.722 -2.798 1.00 91.50 96 PRO A N 1
ATOM 773 C CA . PRO A 1 96 ? 2.396 1.460 -3.786 1.00 91.50 96 PRO A CA 1
ATOM 774 C C . PRO A 1 96 ? 1.590 0.184 -3.506 1.00 91.50 96 PRO A C 1
ATOM 776 O O . PRO A 1 96 ? 0.368 0.176 -3.669 1.00 91.50 96 PRO A O 1
ATOM 779 N N . VAL A 1 97 ? 2.248 -0.888 -3.051 1.00 92.38 97 VAL A N 1
ATOM 780 C CA . VAL A 1 97 ? 1.576 -2.150 -2.699 1.00 92.38 97 VAL A CA 1
ATOM 781 C C . VAL A 1 97 ? 0.697 -1.981 -1.458 1.00 92.38 97 VAL A C 1
ATOM 783 O O . VAL A 1 97 ? -0.462 -2.399 -1.469 1.00 92.38 97 VAL A O 1
ATOM 786 N N . ALA A 1 98 ? 1.195 -1.311 -0.417 1.00 95.69 98 ALA A N 1
ATOM 787 C CA . ALA A 1 98 ? 0.419 -1.015 0.784 1.00 95.69 98 ALA A CA 1
ATOM 788 C C . ALA A 1 98 ? -0.832 -0.184 0.462 1.00 95.69 98 ALA A C 1
ATOM 790 O O . ALA A 1 98 ? -1.917 -0.471 0.969 1.00 95.69 98 ALA A O 1
ATOM 791 N N . MET A 1 99 ? -0.710 0.801 -0.430 1.00 91.94 99 MET A N 1
ATOM 792 C CA . MET A 1 99 ? -1.841 1.614 -0.877 1.00 91.94 99 MET A CA 1
ATOM 793 C C . MET A 1 99 ? -2.863 0.809 -1.686 1.00 91.94 99 MET A C 1
ATOM 795 O O . MET A 1 99 ? -4.064 0.983 -1.481 1.00 91.94 99 MET A O 1
ATOM 799 N N . ASN A 1 100 ? -2.426 -0.136 -2.526 1.00 90.19 100 ASN A N 1
ATOM 800 C CA . ASN A 1 100 ? -3.350 -1.053 -3.197 1.00 90.19 100 ASN A CA 1
ATOM 801 C C . ASN A 1 100 ? -4.142 -1.910 -2.194 1.00 90.19 100 ASN A C 1
ATOM 803 O O . ASN A 1 100 ? -5.353 -2.083 -2.350 1.00 90.19 100 ASN A O 1
ATOM 807 N N . PHE A 1 101 ? -3.482 -2.420 -1.149 1.00 93.12 101 PHE A N 1
ATOM 808 C CA . PHE A 1 101 ? -4.149 -3.169 -0.082 1.00 93.12 101 PHE A CA 1
ATOM 809 C C . PHE A 1 101 ? -5.152 -2.304 0.682 1.00 93.12 101 PHE A C 1
ATOM 811 O O . PHE A 1 101 ? -6.278 -2.748 0.910 1.00 93.12 101 PHE A O 1
ATOM 818 N N . LEU A 1 102 ? -4.773 -1.069 1.022 1.00 93.25 102 LEU A N 1
ATOM 819 C CA . LEU A 1 102 ? -5.646 -0.108 1.691 1.00 93.25 102 LEU A CA 1
ATOM 820 C C . LEU A 1 102 ? -6.902 0.164 0.856 1.00 93.25 102 LEU A C 1
ATOM 822 O O . LEU A 1 102 ? -8.017 0.009 1.351 1.00 93.25 102 LEU A O 1
ATOM 826 N N . ASP A 1 103 ? -6.742 0.519 -0.418 1.00 88.56 103 ASP A N 1
ATOM 827 C CA . ASP A 1 103 ? -7.872 0.867 -1.279 1.00 88.56 103 ASP A CA 1
ATOM 828 C C . ASP A 1 103 ? -8.822 -0.325 -1.476 1.00 88.56 103 ASP A C 1
ATOM 830 O O . ASP A 1 103 ? -10.039 -0.178 -1.340 1.00 88.56 103 ASP A O 1
ATOM 834 N N . ARG A 1 104 ? -8.288 -1.532 -1.718 1.00 87.94 104 ARG A N 1
ATOM 835 C CA . ARG A 1 104 ? -9.093 -2.764 -1.829 1.00 87.94 104 ARG A CA 1
ATOM 836 C C . ARG A 1 104 ? -9.827 -3.087 -0.528 1.00 87.94 104 ARG A C 1
ATOM 838 O O . ARG A 1 104 ? -10.985 -3.505 -0.565 1.00 87.94 104 ARG A O 1
ATOM 845 N N . PHE A 1 105 ? -9.190 -2.862 0.618 1.00 91.00 105 PHE A N 1
ATOM 846 C CA . PHE A 1 105 ? -9.814 -3.064 1.921 1.00 91.00 105 PHE A CA 1
ATOM 847 C C . PHE A 1 105 ? -10.978 -2.088 2.157 1.00 91.00 105 PHE A C 1
ATOM 849 O O . PHE A 1 105 ? -12.060 -2.521 2.566 1.00 91.00 105 PHE A O 1
ATOM 856 N N . LEU A 1 106 ? -10.788 -0.800 1.843 1.00 88.81 106 LEU A N 1
ATOM 857 C CA . LEU A 1 106 ? -11.798 0.254 2.014 1.00 88.81 106 LEU A CA 1
ATOM 858 C C . LEU A 1 106 ? -12.991 0.105 1.057 1.00 88.81 106 LEU A C 1
ATOM 860 O O . LEU A 1 106 ? -14.103 0.517 1.378 1.00 88.81 106 LEU A O 1
ATOM 864 N N . VAL A 1 107 ? -12.814 -0.521 -0.107 1.00 84.62 107 VAL A N 1
ATOM 865 C CA . VAL A 1 107 ? -13.944 -0.839 -1.002 1.00 84.62 107 VAL A CA 1
ATOM 866 C C . VAL A 1 107 ? -14.911 -1.836 -0.360 1.00 84.62 107 VAL A C 1
ATOM 868 O O . VAL A 1 107 ? -16.124 -1.714 -0.534 1.00 84.62 107 VAL A O 1
ATOM 871 N N . GLY A 1 108 ? -14.383 -2.827 0.365 1.00 82.50 108 GLY A N 1
ATOM 872 C CA . GLY A 1 108 ? -15.153 -3.959 0.892 1.00 82.50 108 GLY A CA 1
ATOM 873 C C . GLY A 1 108 ? -15.496 -3.895 2.383 1.00 82.50 108 GLY A C 1
ATOM 874 O O . GLY A 1 108 ? -16.154 -4.810 2.891 1.00 82.50 108 GLY A O 1
ATOM 875 N N . THR A 1 109 ? -15.030 -2.871 3.103 1.00 87.94 109 THR A N 1
ATOM 876 C CA . THR A 1 109 ? -15.168 -2.784 4.564 1.00 87.94 109 THR A CA 1
ATOM 877 C C . THR A 1 109 ? -15.424 -1.349 5.005 1.00 87.94 109 THR A C 1
ATOM 879 O O . THR A 1 109 ? -14.546 -0.502 4.870 1.00 87.94 109 THR A O 1
ATOM 882 N N . ASP A 1 110 ? -16.602 -1.092 5.575 1.00 91.75 110 ASP A N 1
ATOM 883 C CA . ASP A 1 110 ? -16.884 0.172 6.261 1.00 91.75 110 ASP A CA 1
ATOM 884 C C . ASP A 1 110 ? -16.081 0.235 7.566 1.00 91.75 110 ASP A C 1
ATOM 886 O O . ASP A 1 110 ? -16.104 -0.710 8.365 1.00 91.75 110 ASP A O 1
ATOM 890 N N . ILE A 1 111 ? -15.342 1.325 7.761 1.00 93.19 111 ILE A N 1
ATOM 891 C CA . ILE A 1 111 ? -14.522 1.543 8.952 1.00 93.19 111 ILE A CA 1
ATOM 892 C C . ILE A 1 111 ? -14.774 2.924 9.536 1.00 93.19 111 ILE A C 1
ATOM 894 O O . ILE A 1 111 ? -15.164 3.866 8.850 1.00 93.19 111 ILE A O 1
ATOM 898 N N . ARG A 1 112 ? -14.482 3.058 10.826 1.00 93.50 112 ARG A N 1
ATOM 899 C CA . ARG A 1 112 ? -14.501 4.359 11.489 1.00 93.50 112 ARG A CA 1
ATOM 900 C C . ARG A 1 112 ? -13.232 5.135 11.178 1.00 93.50 112 ARG A C 1
ATOM 902 O O . ARG A 1 112 ? -12.161 4.552 10.999 1.00 93.50 112 ARG A O 1
ATOM 909 N N . LYS A 1 113 ? -13.315 6.463 11.231 1.00 91.81 113 LYS A N 1
ATOM 910 C CA . LYS A 1 113 ? -12.158 7.343 10.984 1.00 91.81 113 LYS A CA 1
ATOM 911 C C . LYS A 1 113 ? -10.954 7.050 11.891 1.00 91.81 113 LYS A C 1
ATOM 913 O O . LYS A 1 113 ? -9.816 7.188 11.463 1.00 91.81 113 LYS A O 1
ATOM 918 N N . ASN A 1 114 ? -11.193 6.602 13.128 1.00 92.62 114 ASN A N 1
ATOM 919 C CA . ASN A 1 114 ? -10.132 6.263 14.083 1.00 92.62 114 ASN A CA 1
ATOM 920 C C . ASN A 1 114 ? -9.425 4.931 13.778 1.00 92.62 114 ASN A C 1
ATOM 922 O O . ASN A 1 114 ? -8.375 4.663 14.343 1.00 92.62 114 ASN A O 1
ATOM 926 N N . GLN A 1 115 ? -9.988 4.100 12.899 1.00 95.25 115 GLN A N 1
ATOM 927 C CA . GLN A 1 115 ? -9.392 2.833 12.469 1.00 95.25 115 GLN A CA 1
ATOM 928 C C . GLN A 1 115 ? -8.554 2.996 11.198 1.00 95.25 115 GLN A C 1
ATOM 930 O O . GLN A 1 115 ? -7.804 2.091 10.845 1.00 95.25 115 GLN A O 1
ATOM 935 N N . LEU A 1 116 ? -8.657 4.139 10.513 1.00 95.19 116 LEU A N 1
ATOM 936 C CA . LEU A 1 116 ? -7.996 4.370 9.232 1.00 95.19 116 LEU A CA 1
ATOM 937 C C . LEU A 1 116 ? -6.464 4.274 9.348 1.00 95.19 116 LEU A C 1
ATOM 939 O O . LEU A 1 116 ? -5.842 3.579 8.548 1.00 95.19 116 LEU A O 1
ATOM 943 N N . GLN A 1 117 ? -5.868 4.893 10.374 1.00 97.12 117 GLN A N 1
ATOM 944 C CA . GLN A 1 117 ? -4.419 4.828 10.607 1.00 97.12 117 GLN A CA 1
ATOM 945 C C . GLN A 1 117 ? -3.949 3.401 10.927 1.00 97.12 117 GLN A C 1
ATOM 947 O O . GLN A 1 117 ? -2.947 2.955 10.376 1.00 97.12 117 GLN A O 1
ATOM 952 N N . LEU A 1 118 ? -4.711 2.653 11.734 1.00 97.75 118 LEU A N 1
ATOM 953 C CA . LEU A 1 118 ? -4.437 1.242 12.025 1.00 97.75 118 LEU A CA 1
ATOM 954 C C . LEU A 1 118 ? -4.436 0.390 10.747 1.00 97.75 118 LEU A C 1
ATOM 956 O O . LEU A 1 118 ? -3.507 -0.383 10.533 1.00 97.75 118 LEU A O 1
ATOM 960 N N . VAL A 1 119 ? -5.428 0.552 9.864 1.00 97.44 119 VAL A N 1
ATOM 961 C CA . VAL A 1 119 ? -5.445 -0.171 8.580 1.00 97.44 119 VAL A CA 1
ATOM 962 C C . VAL A 1 119 ? -4.229 0.203 7.730 1.00 97.44 119 VAL A C 1
ATOM 964 O O . VAL A 1 119 ? -3.586 -0.691 7.189 1.00 97.44 119 VAL A O 1
ATOM 967 N N . GLY A 1 120 ? -3.869 1.489 7.656 1.00 97.69 120 GLY A N 1
ATOM 968 C CA . GLY A 1 120 ? -2.677 1.948 6.934 1.00 97.69 120 GLY A CA 1
ATOM 969 C C . GLY A 1 120 ? -1.387 1.291 7.438 1.00 97.69 120 GLY A C 1
ATOM 970 O O . GLY A 1 120 ? -0.622 0.745 6.644 1.00 97.69 120 GLY A O 1
ATOM 971 N N . VAL A 1 121 ? -1.190 1.254 8.759 1.00 98.00 121 VAL A N 1
ATOM 972 C CA . VAL A 1 121 ? -0.054 0.571 9.403 1.00 98.00 121 VAL A CA 1
ATOM 973 C C . VAL A 1 121 ? -0.012 -0.914 9.056 1.00 98.00 121 VAL A C 1
ATOM 975 O O . VAL A 1 121 ? 1.035 -1.453 8.704 1.00 98.00 121 VAL A O 1
ATOM 978 N N . VAL A 1 122 ? -1.154 -1.590 9.143 1.00 98.19 122 VAL A N 1
ATOM 979 C CA . VAL A 1 122 ? -1.246 -3.023 8.852 1.00 98.19 122 VAL A CA 1
ATOM 980 C C . VAL A 1 122 ? -0.957 -3.299 7.376 1.00 98.19 122 VAL A C 1
ATOM 982 O O . VAL A 1 122 ? -0.268 -4.266 7.055 1.00 98.19 122 VAL A O 1
ATOM 985 N N . CYS A 1 123 ? -1.416 -2.436 6.468 1.00 97.81 123 CYS A N 1
ATOM 986 C CA . CYS A 1 123 ? -1.089 -2.526 5.049 1.00 97.81 123 CYS A CA 1
ATOM 987 C C . CYS A 1 123 ? 0.415 -2.351 4.788 1.00 97.81 123 CYS A C 1
ATOM 989 O O . CYS A 1 123 ? 0.962 -3.111 3.989 1.00 97.81 123 CYS A O 1
ATOM 991 N N . LEU A 1 124 ? 1.092 -1.423 5.480 1.00 97.88 124 LEU A N 1
ATOM 992 C CA . LEU A 1 124 ? 2.555 -1.279 5.423 1.00 97.88 124 LEU A CA 1
ATOM 993 C C . LEU A 1 124 ? 3.268 -2.535 5.932 1.00 97.88 124 LEU A C 1
ATOM 995 O O . LEU A 1 124 ? 4.184 -3.032 5.277 1.00 97.88 124 LEU A O 1
ATOM 999 N N . LEU A 1 125 ? 2.815 -3.093 7.058 1.00 97.88 125 LEU A N 1
ATOM 1000 C CA . LEU A 1 125 ? 3.372 -4.327 7.609 1.00 97.88 125 LEU A CA 1
ATOM 1001 C C . LEU A 1 125 ? 3.265 -5.480 6.602 1.00 97.88 125 LEU A C 1
ATOM 1003 O O . LEU A 1 125 ? 4.275 -6.111 6.290 1.00 97.88 125 LEU A O 1
ATOM 1007 N N . ILE A 1 126 ? 2.072 -5.723 6.049 1.00 97.81 126 ILE A N 1
ATOM 1008 C CA . ILE A 1 126 ? 1.841 -6.796 5.070 1.00 97.81 126 ILE A CA 1
ATOM 1009 C C . ILE A 1 126 ? 2.677 -6.565 3.806 1.00 97.81 126 ILE A C 1
ATOM 1011 O O . ILE A 1 126 ? 3.336 -7.490 3.334 1.00 97.81 126 ILE A O 1
ATOM 1015 N N . ALA A 1 127 ? 2.695 -5.344 3.265 1.00 96.62 127 ALA A N 1
ATOM 1016 C CA . ALA A 1 127 ? 3.487 -5.023 2.081 1.00 96.62 127 ALA A CA 1
ATOM 1017 C C . ALA A 1 127 ? 4.987 -5.245 2.323 1.00 96.62 127 ALA A C 1
ATOM 1019 O O . ALA A 1 127 ? 5.656 -5.849 1.484 1.00 96.62 127 ALA A O 1
ATOM 1020 N N . SER A 1 128 ? 5.501 -4.848 3.492 1.00 96.00 128 SER A N 1
ATOM 1021 C CA . SER A 1 128 ? 6.907 -5.056 3.844 1.00 96.00 128 SER A CA 1
ATOM 1022 C C . SER A 1 128 ? 7.274 -6.542 3.939 1.00 96.00 128 SER A C 1
ATOM 1024 O O . SER A 1 128 ? 8.314 -6.948 3.433 1.00 96.00 128 SER A O 1
ATOM 1026 N N . LYS A 1 129 ? 6.385 -7.387 4.482 1.00 95.12 129 LYS A N 1
ATOM 1027 C CA . LYS A 1 129 ? 6.573 -8.848 4.527 1.00 95.12 129 LYS A CA 1
ATOM 1028 C C . LYS A 1 129 ? 6.642 -9.495 3.142 1.00 95.12 129 LYS A C 1
ATOM 1030 O O . LYS A 1 129 ? 7.216 -10.572 3.009 1.00 95.12 129 LYS A O 1
ATOM 1035 N N . LEU A 1 130 ? 6.027 -8.874 2.136 1.00 94.00 130 LEU A N 1
ATOM 1036 C CA . LEU A 1 130 ? 5.921 -9.424 0.783 1.00 94.00 130 LEU A CA 1
ATOM 1037 C C . LEU A 1 130 ? 6.976 -8.885 -0.182 1.00 94.00 130 LEU A C 1
ATOM 1039 O O . LEU A 1 130 ? 7.322 -9.576 -1.137 1.00 94.00 130 LEU A O 1
ATOM 1043 N N . ARG A 1 131 ? 7.432 -7.644 0.010 1.00 91.56 131 ARG A N 1
ATOM 1044 C CA . ARG A 1 131 ? 8.201 -6.911 -1.005 1.00 91.56 131 ARG A CA 1
ATOM 1045 C C . ARG A 1 131 ? 9.593 -6.464 -0.565 1.00 91.56 131 ARG A C 1
ATOM 1047 O O . ARG A 1 131 ? 10.325 -5.962 -1.407 1.00 91.56 131 ARG A O 1
ATOM 1054 N N . GLN A 1 132 ? 9.982 -6.668 0.694 1.00 90.19 132 GLN A N 1
ATOM 1055 C CA . GLN A 1 132 ? 11.343 -6.379 1.155 1.00 90.19 132 GLN A CA 1
ATOM 1056 C C . GLN A 1 132 ? 11.882 -7.464 2.094 1.00 90.19 132 GLN A C 1
ATOM 1058 O O . GLN A 1 132 ? 11.130 -8.179 2.753 1.00 90.19 132 GLN A O 1
ATOM 1063 N N . CYS A 1 133 ? 13.209 -7.581 2.164 1.00 86.75 133 CYS A N 1
ATOM 1064 C CA . CYS A 1 133 ? 13.881 -8.552 3.033 1.00 86.75 133 CYS A CA 1
ATOM 1065 C C . CYS A 1 133 ? 13.856 -8.130 4.508 1.00 86.75 133 CYS A C 1
ATOM 1067 O O . CYS A 1 133 ? 13.705 -8.967 5.397 1.00 86.75 133 CYS A O 1
ATOM 1069 N N . GLN A 1 134 ? 14.033 -6.833 4.774 1.00 88.75 134 GLN A N 1
ATOM 1070 C CA . GLN A 1 134 ? 13.999 -6.274 6.123 1.00 88.75 134 GLN A CA 1
ATOM 1071 C C . GLN A 1 134 ? 12.581 -5.825 6.443 1.00 88.75 134 GLN A C 1
ATOM 1073 O O . GLN A 1 134 ? 12.159 -4.760 6.028 1.00 88.75 134 GLN A O 1
ATOM 1078 N N . ILE A 1 135 ? 11.819 -6.655 7.140 1.00 92.94 135 ILE A N 1
ATOM 1079 C CA . ILE A 1 135 ? 10.405 -6.397 7.438 1.00 92.94 135 ILE A CA 1
ATOM 1080 C C . ILE A 1 135 ? 10.273 -5.211 8.409 1.00 92.94 135 ILE A C 1
ATOM 1082 O O . ILE A 1 135 ? 11.106 -5.050 9.300 1.00 92.94 135 ILE A O 1
ATOM 1086 N N . LEU A 1 136 ? 9.214 -4.405 8.266 1.00 93.88 136 LEU A N 1
ATOM 1087 C CA . LEU A 1 136 ? 8.900 -3.353 9.235 1.00 93.88 136 LEU A CA 1
ATOM 1088 C C . LEU A 1 136 ? 8.529 -3.961 10.593 1.00 93.88 136 LEU A C 1
ATOM 1090 O O . LEU A 1 136 ? 7.626 -4.794 10.688 1.00 93.88 136 LEU A O 1
ATOM 1094 N N . ASP A 1 137 ? 9.208 -3.521 11.650 1.00 94.25 137 ASP A N 1
ATOM 1095 C CA . ASP A 1 137 ? 8.913 -3.957 13.012 1.00 94.25 137 ASP A CA 1
ATOM 1096 C C . ASP A 1 137 ? 7.578 -3.338 13.492 1.00 94.25 137 ASP A C 1
ATOM 1098 O O . ASP A 1 137 ? 7.419 -2.112 13.438 1.00 94.25 137 ASP A O 1
ATOM 1102 N N . PRO A 1 138 ? 6.610 -4.137 13.986 1.00 95.75 138 PRO A N 1
ATOM 1103 C CA . PRO A 1 138 ? 5.370 -3.624 14.570 1.00 95.75 138 PRO A CA 1
ATOM 1104 C C . PRO A 1 138 ? 5.572 -2.578 15.678 1.00 95.75 138 PRO A C 1
ATOM 1106 O O . PRO A 1 138 ? 4.758 -1.664 15.803 1.00 95.75 138 PRO A O 1
ATOM 1109 N N . HIS A 1 139 ? 6.650 -2.668 16.464 1.00 95.94 139 HIS A N 1
ATOM 1110 C CA . HIS A 1 139 ? 6.990 -1.678 17.488 1.00 95.94 139 HIS A CA 1
ATOM 1111 C C . HIS A 1 139 ? 7.383 -0.333 16.870 1.00 95.94 139 HIS A C 1
ATOM 1113 O O . HIS A 1 139 ? 6.948 0.714 17.350 1.00 95.94 139 HIS A O 1
ATOM 1119 N N . VAL A 1 140 ? 8.154 -0.354 15.778 1.00 94.75 140 VAL A N 1
ATOM 1120 C CA . VAL A 1 140 ? 8.511 0.853 15.016 1.00 94.75 140 VAL A CA 1
ATOM 1121 C C . VAL A 1 140 ? 7.257 1.467 14.400 1.00 94.75 140 VAL A C 1
ATOM 1123 O O . VAL A 1 140 ? 7.040 2.671 14.493 1.00 94.75 140 VAL A O 1
ATOM 1126 N N . LEU A 1 141 ? 6.377 0.641 13.837 1.00 95.31 141 LEU A N 1
ATOM 1127 C CA . LEU A 1 141 ? 5.109 1.111 13.288 1.00 95.31 141 LEU A CA 1
ATOM 1128 C C . LEU A 1 141 ? 4.200 1.755 14.352 1.00 95.31 141 LEU A C 1
ATOM 1130 O O . LEU A 1 141 ? 3.628 2.812 14.098 1.00 95.31 141 LEU A O 1
ATOM 1134 N N . SER A 1 142 ? 4.105 1.174 15.554 1.00 97.00 142 SER A N 1
ATOM 1135 C CA . SER A 1 142 ? 3.381 1.771 16.688 1.00 97.00 142 SER A CA 1
ATOM 1136 C C . SER A 1 142 ? 3.983 3.125 17.092 1.00 97.00 142 SER A C 1
ATOM 1138 O O . SER A 1 142 ? 3.243 4.091 17.287 1.00 97.00 142 SER A O 1
ATOM 1140 N N . TYR A 1 143 ? 5.315 3.241 17.104 1.00 96.69 143 TYR A N 1
ATOM 1141 C CA . TYR A 1 143 ? 6.017 4.503 17.352 1.00 96.69 143 TYR A CA 1
ATOM 1142 C C . TYR A 1 143 ? 5.638 5.601 16.341 1.00 96.69 143 TYR A C 1
ATOM 1144 O O . TYR A 1 143 ? 5.313 6.713 16.749 1.00 96.69 143 TYR A O 1
ATOM 1152 N N . PHE A 1 144 ? 5.572 5.290 15.041 1.00 96.31 144 PHE A N 1
ATOM 1153 C CA . PHE A 1 144 ? 5.139 6.254 14.013 1.00 96.31 144 PHE A CA 1
ATOM 1154 C C . PHE A 1 144 ? 3.677 6.698 14.154 1.00 96.31 144 PHE A C 1
ATOM 1156 O O . PHE A 1 144 ? 3.297 7.751 13.639 1.00 96.31 144 PHE A O 1
ATOM 1163 N N . THR A 1 145 ? 2.849 5.920 14.854 1.00 94.88 145 THR A N 1
ATOM 1164 C CA . THR A 1 145 ? 1.479 6.324 15.207 1.00 94.88 145 THR A CA 1
ATOM 1165 C C . THR A 1 145 ? 1.389 7.123 16.506 1.00 94.88 145 THR A C 1
ATOM 1167 O O . THR A 1 145 ? 0.283 7.323 17.004 1.00 94.88 145 THR A O 1
ATOM 1170 N N . ASP A 1 146 ? 2.515 7.549 17.088 1.00 95.69 146 ASP A N 1
ATOM 1171 C CA . ASP A 1 146 ? 2.577 8.146 18.431 1.00 95.69 146 ASP A CA 1
ATOM 1172 C C . ASP A 1 146 ? 1.895 7.253 19.486 1.00 95.69 146 ASP A C 1
ATOM 1174 O O . ASP A 1 146 ? 1.147 7.707 20.350 1.00 95.69 146 ASP A O 1
ATOM 1178 N N . TYR A 1 147 ? 2.078 5.934 19.343 1.00 95.44 147 TYR A N 1
ATOM 1179 C CA . TYR A 1 147 ? 1.460 4.892 20.170 1.00 95.44 147 TYR A CA 1
ATOM 1180 C C . TYR A 1 147 ? -0.076 4.933 20.237 1.00 95.44 147 TYR A C 1
ATOM 1182 O O . TYR A 1 147 ? -0.677 4.284 21.095 1.00 95.44 147 TYR A O 1
ATOM 1190 N N . SER A 1 148 ? -0.734 5.657 19.326 1.00 95.06 148 SER A N 1
ATOM 1191 C CA . SER A 1 148 ? -2.197 5.644 19.211 1.00 95.06 148 SER A CA 1
ATOM 1192 C C . SER A 1 148 ? -2.733 4.294 18.728 1.00 95.06 148 SER A C 1
ATOM 1194 O O . SER A 1 148 ? -3.898 3.979 18.973 1.00 95.06 148 SER A O 1
ATOM 1196 N N . VAL A 1 149 ? -1.878 3.491 18.085 1.00 96.19 149 VAL A N 1
ATOM 1197 C CA . VAL A 1 149 ? -2.145 2.114 17.680 1.00 96.19 149 VAL A CA 1
ATOM 1198 C C . VAL A 1 149 ? -1.179 1.173 18.401 1.00 96.19 149 VAL A C 1
ATOM 1200 O O . VAL A 1 149 ? 0.043 1.295 18.271 1.00 96.19 149 VAL A O 1
ATOM 1203 N N . SER A 1 150 ? -1.718 0.207 19.146 1.00 96.75 150 SER A N 1
ATOM 1204 C CA . SER A 1 150 ? -0.921 -0.797 19.864 1.00 96.75 150 SER A CA 1
ATOM 1205 C C . SER A 1 150 ? -0.400 -1.913 18.951 1.00 96.75 150 SER A C 1
ATOM 1207 O O . SER A 1 150 ? -0.986 -2.230 17.913 1.00 96.75 150 SER A O 1
ATOM 1209 N N . VAL A 1 151 ? 0.697 -2.563 19.348 1.00 97.25 151 VAL A N 1
ATOM 1210 C CA . VAL A 1 151 ? 1.267 -3.701 18.604 1.00 97.25 151 VAL A CA 1
ATOM 1211 C C . VAL A 1 151 ? 0.281 -4.869 18.544 1.00 97.25 151 VAL A C 1
ATOM 1213 O O . VAL A 1 151 ? 0.162 -5.535 17.514 1.00 97.25 151 VAL A O 1
ATOM 1216 N N . GLU A 1 152 ? -0.480 -5.084 19.614 1.00 96.94 152 GLU A N 1
ATOM 1217 C CA . GLU A 1 152 ? -1.533 -6.093 19.682 1.00 96.94 152 GLU A CA 1
ATOM 1218 C C . GLU A 1 152 ? -2.638 -5.823 18.654 1.00 96.94 152 GLU A C 1
ATOM 1220 O O . GLU A 1 152 ? -3.123 -6.757 18.012 1.00 96.94 152 GLU A O 1
ATOM 1225 N N . GLU A 1 153 ? -3.013 -4.555 18.453 1.00 96.75 153 GLU A N 1
ATOM 1226 C CA . GLU A 1 153 ? -3.963 -4.162 17.410 1.00 96.75 153 GLU A CA 1
ATOM 1227 C C . GLU A 1 153 ? -3.394 -4.389 16.011 1.00 96.75 153 GLU A C 1
ATOM 1229 O O . GLU A 1 153 ? -4.096 -4.961 15.177 1.00 96.75 153 GLU A O 1
ATOM 1234 N N . ILE A 1 154 ? -2.133 -4.015 15.762 1.00 97.69 154 ILE A N 1
ATOM 1235 C CA . ILE A 1 154 ? -1.465 -4.226 14.467 1.00 97.69 154 ILE A CA 1
ATOM 1236 C C . ILE A 1 154 ? -1.4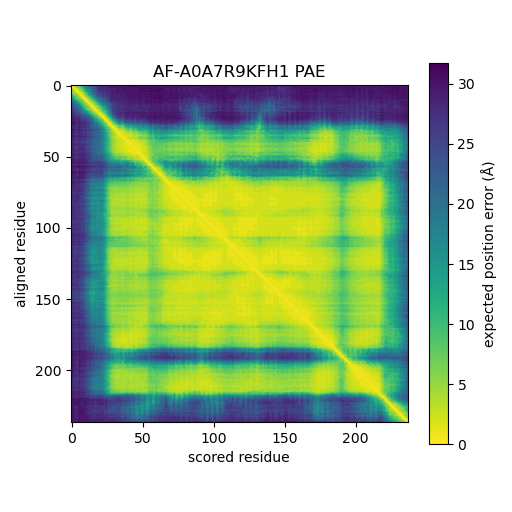75 -5.717 14.105 1.00 97.69 154 ILE A C 1
ATOM 1238 O O . ILE A 1 154 ? -1.941 -6.102 13.030 1.00 97.69 154 ILE A O 1
ATOM 1242 N N . ILE A 1 155 ? -1.018 -6.577 15.019 1.00 96.25 155 ILE A N 1
ATOM 1243 C CA . ILE A 1 155 ? -0.959 -8.029 14.798 1.00 96.25 155 ILE A CA 1
ATOM 1244 C C . ILE A 1 155 ? -2.372 -8.621 14.678 1.00 96.25 155 ILE A C 1
ATOM 1246 O O . ILE A 1 155 ? -2.627 -9.468 13.820 1.00 96.25 155 ILE A O 1
ATOM 1250 N N . GLY A 1 156 ? -3.319 -8.166 15.502 1.00 96.19 156 GLY A N 1
ATOM 1251 C CA . GLY A 1 156 ? -4.705 -8.634 15.460 1.00 96.19 156 GLY A CA 1
ATOM 1252 C C . GLY A 1 156 ? -5.422 -8.280 14.153 1.00 96.19 156 GLY A C 1
ATOM 1253 O O . GLY A 1 156 ? -6.216 -9.076 13.642 1.00 96.19 156 GLY A O 1
ATOM 1254 N N . TRP A 1 157 ? -5.129 -7.108 13.587 1.00 97.31 157 TRP A N 1
ATOM 1255 C CA . TRP A 1 157 ? -5.729 -6.636 12.340 1.00 97.31 157 TRP A CA 1
ATOM 1256 C C . TRP A 1 157 ? -5.039 -7.168 11.088 1.00 97.31 157 TRP A C 1
ATOM 1258 O O . TRP A 1 157 ? -5.683 -7.215 10.042 1.00 97.31 157 TRP A O 1
ATOM 1268 N N . GLU A 1 158 ? -3.797 -7.647 11.173 1.00 97.31 158 GLU A N 1
ATOM 1269 C CA . GLU A 1 158 ? -3.115 -8.284 10.042 1.00 97.31 158 GLU A CA 1
ATOM 1270 C C . GLU A 1 158 ? -3.964 -9.404 9.425 1.00 97.31 158 GLU A C 1
ATOM 1272 O O . GLU A 1 158 ? -4.262 -9.395 8.227 1.00 97.31 158 GLU A O 1
ATOM 1277 N N . LEU A 1 159 ? -4.453 -10.328 10.256 1.00 94.94 159 LEU A N 1
ATOM 1278 C CA . LEU A 1 159 ? -5.293 -11.428 9.786 1.00 94.94 159 LEU A CA 1
ATOM 1279 C C . LEU A 1 159 ? -6.652 -10.942 9.256 1.00 94.94 159 LEU A C 1
ATOM 1281 O O . LEU A 1 159 ? -7.210 -11.543 8.335 1.00 94.94 159 LEU A O 1
ATOM 1285 N N . LEU A 1 160 ? -7.196 -9.862 9.827 1.00 95.62 160 LEU A N 1
ATOM 1286 C CA . LEU A 1 160 ? -8.447 -9.255 9.372 1.00 95.62 160 LEU A CA 1
ATOM 1287 C C . LEU A 1 160 ? -8.290 -8.694 7.953 1.00 95.62 160 LEU A C 1
ATOM 1289 O O . LEU A 1 160 ? -9.119 -8.993 7.090 1.00 95.62 160 LEU A O 1
ATOM 1293 N N . VAL A 1 161 ? -7.230 -7.917 7.713 1.00 96.75 161 VAL A N 1
ATOM 1294 C CA . VAL A 1 161 ? -6.930 -7.317 6.408 1.00 96.75 161 VAL A CA 1
ATOM 1295 C C . VAL A 1 161 ? -6.685 -8.411 5.373 1.00 96.75 161 VAL A C 1
ATOM 1297 O O . VAL A 1 161 ? -7.358 -8.422 4.345 1.00 96.75 161 VAL A O 1
ATOM 1300 N N . LEU A 1 162 ? -5.837 -9.400 5.673 1.00 96.25 162 LEU A N 1
ATOM 1301 C CA . LEU A 1 162 ? -5.576 -10.529 4.769 1.00 96.25 162 LEU A CA 1
ATOM 1302 C C . LEU A 1 162 ? -6.848 -11.312 4.424 1.00 96.25 162 LEU A C 1
ATOM 1304 O O . LEU A 1 162 ? -7.080 -11.646 3.263 1.00 96.25 162 LEU A O 1
ATOM 1308 N N . ARG A 1 163 ? -7.721 -11.561 5.409 1.00 95.12 163 ARG A N 1
ATOM 1309 C CA . ARG A 1 163 ? -9.007 -12.231 5.171 1.00 95.12 163 ARG A CA 1
ATOM 1310 C C . ARG A 1 163 ? -9.921 -11.402 4.269 1.00 95.12 163 ARG A C 1
ATOM 1312 O O . ARG A 1 163 ? -10.600 -11.975 3.420 1.00 95.12 163 ARG A O 1
ATOM 1319 N N . ARG A 1 164 ? -9.959 -10.077 4.444 1.00 93.06 164 ARG A N 1
ATOM 1320 C CA . ARG A 1 164 ? -10.760 -9.173 3.600 1.00 93.06 164 ARG A CA 1
ATOM 1321 C C . ARG A 1 164 ? -10.228 -9.084 2.176 1.00 93.06 164 ARG A C 1
ATOM 1323 O O . ARG A 1 164 ? -11.031 -9.043 1.251 1.00 93.06 164 ARG A O 1
ATOM 1330 N N . LEU A 1 165 ? -8.913 -9.161 2.007 1.00 91.00 165 LEU A N 1
ATOM 1331 C CA . LEU A 1 165 ? -8.260 -9.307 0.707 1.00 91.00 165 LEU A CA 1
ATOM 1332 C C . LEU A 1 165 ? -8.371 -10.729 0.136 1.00 91.00 165 LEU A C 1
ATOM 1334 O O . LEU A 1 165 ? -7.834 -10.985 -0.930 1.00 91.00 165 LEU A O 1
ATOM 1338 N N . GLN A 1 166 ? -9.037 -11.666 0.822 1.00 92.94 166 GLN A N 1
ATOM 1339 C CA . GLN A 1 166 ? -9.139 -13.076 0.420 1.00 92.94 166 GLN A CA 1
ATOM 1340 C C . GLN A 1 166 ? -7.777 -13.750 0.186 1.00 92.94 166 GLN A C 1
ATOM 1342 O O . GLN A 1 166 ? -7.673 -14.662 -0.627 1.00 92.94 166 GLN A O 1
ATOM 1347 N N . TRP A 1 167 ? -6.739 -13.312 0.910 1.00 93.88 167 TRP A N 1
ATOM 1348 C CA . TRP A 1 167 ? -5.342 -13.727 0.713 1.00 93.88 167 TRP A CA 1
ATOM 1349 C C . TRP A 1 167 ? -4.772 -13.431 -0.680 1.00 93.88 167 TRP A C 1
ATOM 1351 O O . TRP A 1 167 ? -3.673 -13.873 -1.008 1.00 93.88 167 TRP A O 1
ATOM 1361 N N . ASP A 1 168 ? -5.482 -12.641 -1.479 1.00 91.19 168 ASP A N 1
ATOM 1362 C CA . ASP A 1 168 ? -5.058 -12.221 -2.801 1.00 91.19 168 ASP A CA 1
ATOM 1363 C C . ASP A 1 168 ? -4.128 -11.005 -2.685 1.00 91.19 168 ASP A C 1
ATOM 1365 O O . ASP A 1 168 ? -4.550 -9.848 -2.762 1.00 91.19 168 ASP A O 1
ATOM 1369 N N . VAL A 1 169 ? -2.854 -11.280 -2.401 1.00 90.88 169 VAL A N 1
ATOM 1370 C CA . VAL A 1 169 ? -1.799 -10.278 -2.160 1.00 90.88 169 VAL A CA 1
ATOM 1371 C C . VAL A 1 169 ? -0.802 -10.153 -3.317 1.00 90.88 169 VAL A C 1
ATOM 1373 O O . VAL A 1 169 ? 0.159 -9.391 -3.226 1.00 90.88 169 VAL A O 1
ATOM 1376 N N . SER A 1 170 ? -1.031 -10.872 -4.418 1.00 86.94 170 SER A N 1
ATOM 1377 C CA . SER A 1 170 ? -0.182 -10.884 -5.618 1.00 86.94 170 SER A CA 1
ATOM 1378 C C . SER A 1 170 ? -0.434 -9.674 -6.526 1.00 86.94 170 SER A C 1
ATOM 1380 O O . SER A 1 170 ? -0.514 -9.798 -7.747 1.00 86.94 170 SER A O 1
ATOM 1382 N N . THR A 1 171 ? -0.564 -8.492 -5.922 1.00 84.56 171 THR A N 1
ATOM 1383 C CA . THR A 1 171 ? -0.816 -7.238 -6.630 1.00 84.56 171 THR A CA 1
ATOM 1384 C C . THR A 1 171 ? 0.371 -6.875 -7.511 1.00 84.56 171 THR A C 1
ATOM 1386 O O . THR A 1 171 ? 1.490 -6.773 -7.011 1.00 84.56 171 THR A O 1
ATOM 1389 N N . VAL A 1 172 ? 0.099 -6.578 -8.781 1.00 85.94 172 VAL A N 1
ATOM 1390 C CA . VAL A 1 172 ? 1.048 -5.935 -9.698 1.00 85.94 172 VAL A CA 1
ATOM 1391 C C . VAL A 1 172 ? 0.911 -4.416 -9.587 1.00 85.94 172 VAL A C 1
ATOM 1393 O O . VAL A 1 172 ? -0.194 -3.880 -9.693 1.00 85.94 172 VAL A O 1
ATOM 1396 N N . VAL A 1 173 ? 2.024 -3.719 -9.363 1.00 85.12 173 VAL A N 1
ATOM 1397 C CA . VAL A 1 173 ? 2.093 -2.255 -9.229 1.00 85.12 173 VAL A CA 1
ATOM 1398 C C . VAL A 1 173 ? 3.025 -1.634 -10.270 1.00 85.12 173 VAL A C 1
ATOM 1400 O O . VAL A 1 173 ? 3.774 -2.319 -10.955 1.00 85.12 173 VAL A O 1
ATOM 1403 N N . ALA A 1 174 ? 3.000 -0.304 -10.384 1.00 84.38 174 ALA A N 1
ATOM 1404 C CA . ALA A 1 174 ? 3.750 0.437 -11.403 1.00 84.38 174 ALA A CA 1
ATOM 1405 C C . ALA A 1 174 ? 5.259 0.188 -11.368 1.00 84.38 174 ALA A C 1
ATOM 1407 O O . ALA A 1 174 ? 5.896 0.141 -12.419 1.00 84.38 174 ALA A O 1
ATOM 1408 N N . THR A 1 175 ? 5.817 -0.021 -10.178 1.00 85.12 175 THR A N 1
ATOM 1409 C CA . THR A 1 175 ? 7.236 -0.336 -10.005 1.00 85.12 175 THR A CA 1
ATOM 1410 C C . THR A 1 175 ? 7.608 -1.684 -10.624 1.00 85.12 175 THR A C 1
ATOM 1412 O O . THR A 1 175 ? 8.716 -1.802 -11.133 1.00 85.12 175 THR A O 1
ATOM 1415 N N . ASP A 1 176 ? 6.690 -2.662 -10.679 1.00 86.88 176 ASP A N 1
ATOM 1416 C CA . ASP A 1 176 ? 6.956 -3.990 -11.262 1.00 86.88 176 ASP A CA 1
ATOM 1417 C C . ASP A 1 176 ? 7.210 -3.913 -12.787 1.00 86.88 176 ASP A C 1
ATOM 1419 O O . ASP A 1 176 ? 7.838 -4.796 -13.362 1.00 86.88 176 ASP A O 1
ATOM 1423 N N . TYR A 1 177 ? 6.769 -2.844 -13.461 1.00 86.19 177 TYR A N 1
ATOM 1424 C CA . TYR A 1 177 ? 7.001 -2.641 -14.897 1.00 86.19 177 TYR A CA 1
ATOM 1425 C C . TYR A 1 177 ? 8.328 -1.958 -15.214 1.00 86.19 177 TYR A C 1
ATOM 1427 O O . TYR A 1 177 ? 8.794 -2.032 -16.352 1.00 86.19 177 TYR A O 1
ATOM 1435 N N . LEU A 1 178 ? 8.919 -1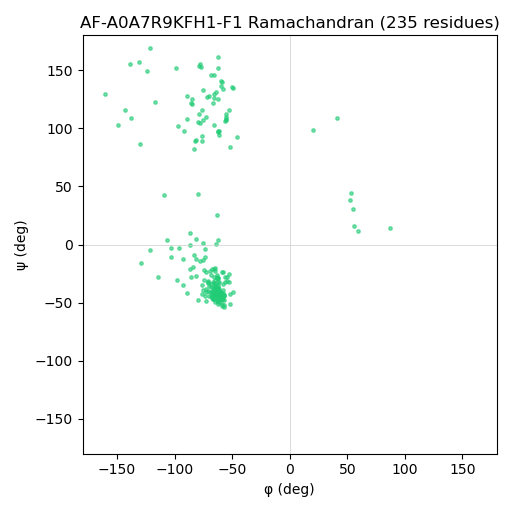.254 -14.247 1.00 85.06 178 LEU A N 1
ATOM 1436 C CA . LEU A 1 178 ? 10.034 -0.344 -14.493 1.00 85.06 178 LEU A CA 1
ATOM 1437 C C . LEU A 1 178 ? 11.226 -1.071 -15.122 1.00 85.06 178 LEU A C 1
ATOM 1439 O O . LEU A 1 178 ? 11.753 -0.615 -16.134 1.00 85.06 178 LEU A O 1
ATOM 1443 N N . ASP A 1 179 ? 11.582 -2.242 -14.599 1.00 84.94 179 ASP A N 1
ATOM 1444 C CA . ASP A 1 179 ? 12.707 -3.033 -15.107 1.00 84.94 179 ASP A CA 1
ATOM 1445 C C . ASP A 1 179 ? 12.448 -3.574 -16.520 1.00 84.94 179 ASP A C 1
ATOM 1447 O O . ASP A 1 179 ? 13.312 -3.491 -17.396 1.00 84.94 179 ASP A O 1
ATOM 1451 N N . HIS A 1 180 ? 11.226 -4.048 -16.785 1.00 84.25 180 HIS A N 1
ATOM 1452 C CA . HIS A 1 180 ? 10.819 -4.501 -18.117 1.00 84.25 180 HIS A CA 1
ATOM 1453 C C . HIS A 1 180 ? 10.859 -3.370 -19.154 1.00 84.25 180 HIS A C 1
ATOM 1455 O O . HIS A 1 180 ? 11.174 -3.608 -20.325 1.00 84.25 180 HIS A O 1
ATOM 1461 N N . LEU A 1 181 ? 10.543 -2.139 -18.744 1.00 83.88 181 LEU A N 1
ATOM 1462 C CA . LEU A 1 181 ? 10.591 -0.966 -19.613 1.00 83.88 181 LEU A CA 1
ATOM 1463 C C . LEU A 1 181 ? 12.028 -0.492 -19.846 1.00 83.88 181 LEU A C 1
ATOM 1465 O O . LEU A 1 181 ? 12.386 -0.209 -20.987 1.00 83.88 181 LEU A O 1
ATOM 1469 N N . LEU A 1 182 ? 12.864 -0.455 -18.805 1.00 81.81 182 LEU A N 1
ATOM 1470 C CA . LEU A 1 182 ? 14.257 -0.007 -18.899 1.00 81.81 182 LEU A CA 1
ATOM 1471 C C . LEU A 1 182 ? 15.076 -0.856 -19.880 1.00 81.81 182 LEU A C 1
ATOM 1473 O O . LEU A 1 182 ? 15.790 -0.299 -20.714 1.00 81.81 182 LEU A O 1
ATOM 1477 N N . VAL A 1 183 ? 14.912 -2.185 -19.866 1.00 81.56 183 VAL A N 1
ATOM 1478 C CA . VAL A 1 183 ? 15.601 -3.095 -20.806 1.00 81.56 183 VAL A CA 1
ATOM 1479 C C . VAL A 1 183 ? 15.215 -2.832 -22.268 1.00 81.56 183 VAL A C 1
ATOM 1481 O O . VAL A 1 183 ? 16.020 -3.047 -23.177 1.00 81.56 183 VAL A O 1
ATOM 1484 N N . ARG A 1 184 ? 14.001 -2.329 -22.515 1.00 80.12 184 ARG A N 1
ATOM 1485 C CA . ARG A 1 184 ? 13.495 -2.032 -23.864 1.00 80.12 184 ARG A CA 1
ATOM 1486 C C . ARG A 1 184 ? 13.941 -0.671 -24.394 1.00 80.12 184 ARG A C 1
ATOM 1488 O O . ARG A 1 184 ? 13.741 -0.413 -25.578 1.00 80.12 184 ARG A O 1
ATOM 1495 N N . ILE A 1 185 ? 14.559 0.181 -23.572 1.00 80.19 185 ILE A N 1
ATOM 1496 C CA . ILE A 1 185 ? 15.099 1.473 -24.007 1.00 80.19 185 ILE A CA 1
ATOM 1497 C C . ILE A 1 185 ? 16.550 1.264 -24.482 1.00 80.19 185 ILE A C 1
ATOM 1499 O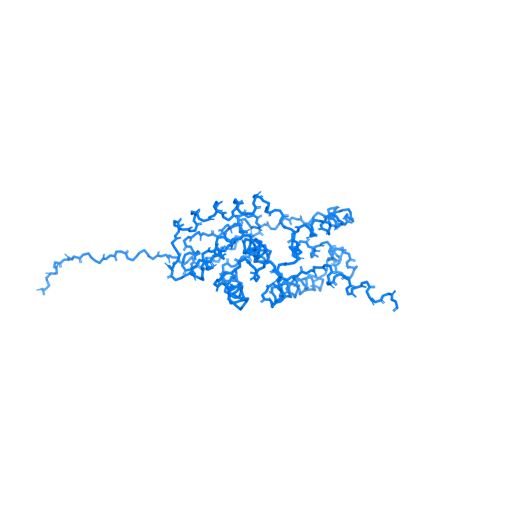 O . ILE A 1 185 ? 17.447 1.061 -23.658 1.00 80.19 185 ILE A O 1
ATOM 1503 N N . PRO A 1 186 ? 16.835 1.337 -25.801 1.00 68.81 186 PRO A N 1
ATOM 1504 C CA . PRO A 1 186 ? 18.155 0.994 -26.343 1.00 68.81 186 PRO A CA 1
ATOM 1505 C C . PRO A 1 186 ? 19.287 1.888 -25.822 1.00 68.81 186 PRO A C 1
ATOM 1507 O O . PRO A 1 186 ? 20.428 1.446 -25.726 1.00 68.81 186 PRO A O 1
ATOM 1510 N N . GLU A 1 187 ? 18.964 3.135 -25.469 1.00 67.38 187 GLU A N 1
ATOM 1511 C CA . GLU A 1 187 ? 19.898 4.139 -24.946 1.00 67.38 187 GLU A CA 1
ATOM 1512 C C . GLU A 1 187 ? 20.329 3.872 -23.494 1.00 67.38 187 GLU A C 1
ATOM 1514 O O . GLU A 1 187 ? 21.244 4.521 -23.000 1.00 67.38 187 GLU A O 1
ATOM 1519 N N . ILE A 1 188 ? 19.674 2.937 -22.801 1.00 64.94 188 ILE A N 1
ATOM 1520 C CA . ILE A 1 188 ? 19.815 2.716 -21.349 1.00 64.94 188 ILE A CA 1
ATOM 1521 C C . ILE A 1 188 ? 20.086 1.241 -21.035 1.00 64.94 188 ILE A C 1
ATOM 1523 O O . ILE A 1 188 ? 20.585 0.922 -19.963 1.00 64.94 188 ILE A O 1
ATOM 1527 N N . SER A 1 189 ? 19.842 0.347 -21.997 1.00 59.41 189 SER A N 1
ATOM 1528 C CA . SER A 1 189 ? 20.105 -1.086 -21.877 1.00 59.41 189 SER A CA 1
ATOM 1529 C C . SER A 1 189 ? 21.530 -1.378 -21.349 1.00 59.41 189 SER A C 1
ATOM 1531 O O . SER A 1 189 ? 22.504 -0.846 -21.896 1.00 59.41 189 SER A O 1
ATOM 1533 N N . PRO A 1 190 ? 21.684 -2.308 -20.381 1.00 56.16 190 PRO A N 1
ATOM 1534 C CA . PRO A 1 190 ? 22.915 -2.570 -19.609 1.00 56.16 190 PRO A CA 1
ATOM 1535 C C . PRO A 1 190 ? 24.113 -3.081 -20.432 1.00 56.16 190 PRO A C 1
ATOM 1537 O O . PRO A 1 190 ? 25.201 -3.320 -19.913 1.00 56.16 190 PRO A O 1
ATOM 1540 N N . LYS A 1 191 ? 23.945 -3.224 -21.748 1.00 55.56 191 LYS A N 1
ATOM 1541 C CA . LYS A 1 191 ? 24.964 -3.702 -22.691 1.00 55.56 191 LYS A CA 1
ATOM 1542 C C . LYS A 1 191 ? 26.072 -2.672 -22.976 1.00 55.56 191 LYS A C 1
ATOM 1544 O O . LYS A 1 191 ? 27.021 -3.005 -23.680 1.00 55.56 191 LYS A O 1
ATOM 1549 N N . GLN A 1 192 ? 25.985 -1.452 -22.434 1.00 54.47 192 GLN A N 1
ATOM 1550 C CA . GLN A 1 192 ? 27.025 -0.416 -22.515 1.00 54.47 192 GLN A CA 1
ATOM 1551 C C . GLN A 1 192 ? 27.327 0.155 -21.118 1.00 54.47 192 GLN A C 1
ATOM 1553 O O . GLN A 1 192 ? 26.752 1.152 -20.692 1.00 54.47 192 GLN A O 1
ATOM 1558 N N . SER A 1 193 ? 28.234 -0.494 -20.380 1.00 55.03 193 SER A N 1
ATOM 1559 C CA . SER A 1 193 ? 28.678 -0.041 -19.054 1.00 55.03 193 SER A CA 1
ATOM 1560 C C . SER A 1 193 ? 29.646 1.144 -19.183 1.00 55.03 193 SER A C 1
ATOM 1562 O O . SER A 1 193 ? 30.856 0.970 -19.296 1.00 55.03 193 SER A O 1
ATOM 1564 N N . ASN A 1 194 ? 29.094 2.358 -19.195 1.00 66.06 194 ASN A N 1
ATOM 1565 C CA . ASN A 1 194 ? 29.822 3.610 -18.974 1.00 66.06 194 ASN A CA 1
ATOM 1566 C C . ASN A 1 194 ? 29.157 4.357 -17.804 1.00 66.06 194 ASN A C 1
ATOM 1568 O O . ASN A 1 194 ? 27.935 4.299 -17.667 1.00 66.06 194 ASN A O 1
ATOM 1572 N N . ASN A 1 195 ? 29.915 5.139 -17.024 1.00 67.25 195 ASN A N 1
ATOM 1573 C CA . ASN A 1 195 ? 29.398 5.892 -15.862 1.00 67.25 195 ASN A CA 1
ATOM 1574 C C . ASN A 1 195 ? 28.177 6.788 -16.177 1.00 67.25 195 ASN A C 1
ATOM 1576 O O . ASN A 1 195 ? 27.379 7.094 -15.296 1.00 67.25 195 ASN A O 1
ATOM 1580 N N . SER A 1 196 ? 28.016 7.228 -17.430 1.00 71.12 196 SER A N 1
ATOM 1581 C CA . SER A 1 196 ? 26.863 8.022 -17.872 1.00 71.12 196 SER A CA 1
ATOM 1582 C C . SER A 1 196 ? 25.554 7.226 -17.934 1.00 71.12 196 SER A C 1
ATOM 1584 O O . SER A 1 196 ? 24.495 7.806 -17.705 1.00 71.12 196 SER A O 1
ATOM 1586 N N . HIS A 1 197 ? 25.612 5.924 -18.233 1.00 71.62 197 HIS A N 1
ATOM 1587 C CA . HIS A 1 197 ? 24.431 5.057 -18.301 1.00 71.62 197 HIS A CA 1
ATOM 1588 C C . HIS A 1 197 ? 23.893 4.747 -16.905 1.00 71.62 197 HIS A C 1
ATOM 1590 O O . HIS A 1 197 ? 22.696 4.884 -16.677 1.00 71.62 197 HIS A O 1
ATOM 1596 N N . GLU A 1 198 ? 24.779 4.430 -15.960 1.00 72.94 198 GLU A N 1
ATOM 1597 C CA . GLU A 1 198 ? 24.411 4.174 -14.561 1.00 72.94 198 GLU A CA 1
ATOM 1598 C C . GLU A 1 198 ? 23.732 5.398 -13.924 1.00 72.94 198 GLU A C 1
ATOM 1600 O O . GLU A 1 198 ? 22.699 5.286 -13.262 1.00 72.94 198 GLU A O 1
ATOM 1605 N N . TYR A 1 199 ? 24.250 6.600 -14.206 1.00 78.00 199 TYR A N 1
ATOM 1606 C CA . TYR A 1 199 ? 23.626 7.848 -13.768 1.00 78.00 199 TYR A CA 1
ATOM 1607 C C . TYR A 1 199 ? 22.230 8.055 -14.375 1.00 78.00 199 TYR A C 1
ATOM 1609 O O . TYR A 1 199 ? 21.303 8.453 -13.670 1.00 78.00 199 TYR A O 1
ATOM 1617 N N . MET A 1 200 ? 22.063 7.779 -15.673 1.00 80.19 200 MET A N 1
ATOM 1618 C CA . MET A 1 200 ? 20.776 7.935 -16.354 1.00 80.19 200 MET A CA 1
ATOM 1619 C C . MET A 1 200 ? 19.730 6.942 -15.834 1.00 80.19 200 MET A C 1
ATOM 1621 O O . MET A 1 200 ? 18.594 7.336 -15.573 1.00 80.19 200 MET A O 1
ATOM 1625 N N . GLU A 1 201 ? 20.110 5.679 -15.633 1.00 79.62 201 GLU A N 1
ATOM 1626 C CA . GLU A 1 201 ? 19.227 4.665 -15.053 1.00 79.62 201 GLU A CA 1
ATOM 1627 C C . GLU A 1 201 ? 18.783 5.070 -13.642 1.00 79.62 201 GLU A C 1
ATOM 1629 O O . GLU A 1 201 ? 17.585 5.104 -13.358 1.00 79.62 201 GLU A O 1
ATOM 1634 N N . SER A 1 202 ? 19.729 5.465 -12.783 1.00 82.44 202 SER A N 1
ATOM 1635 C CA . SER A 1 202 ? 19.439 5.944 -11.427 1.00 82.44 202 SER A CA 1
ATOM 1636 C C . SER A 1 202 ? 18.477 7.139 -11.429 1.00 82.44 202 SER A C 1
ATOM 1638 O O . SER A 1 202 ? 17.515 7.174 -10.655 1.00 82.44 202 SER A O 1
ATOM 1640 N N . LEU A 1 203 ? 18.675 8.101 -12.337 1.00 85.31 203 LEU A N 1
ATOM 1641 C CA . LEU A 1 203 ? 17.762 9.232 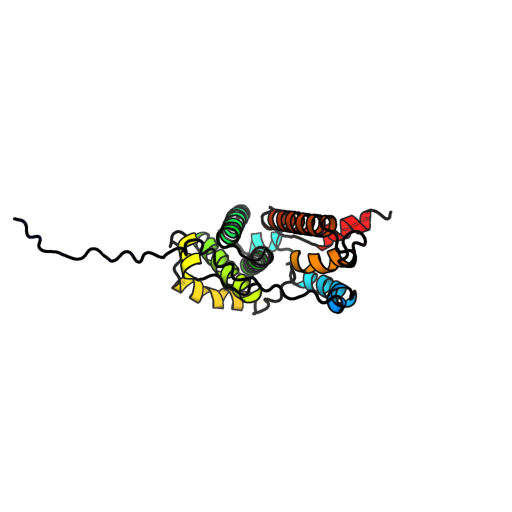-12.496 1.00 85.31 203 LEU A CA 1
ATOM 1642 C C . LEU A 1 203 ? 16.355 8.790 -12.899 1.00 85.31 203 LEU A C 1
ATOM 1644 O O . LEU A 1 203 ? 15.383 9.282 -12.323 1.00 85.31 203 LEU A O 1
ATOM 1648 N N . ILE A 1 204 ? 16.232 7.883 -13.868 1.00 86.25 204 ILE A N 1
ATOM 1649 C CA . ILE A 1 204 ? 14.927 7.406 -14.337 1.00 86.25 204 ILE A CA 1
ATOM 1650 C C . ILE A 1 204 ? 14.209 6.643 -13.243 1.00 86.25 204 ILE A C 1
ATOM 1652 O O . ILE A 1 204 ? 13.017 6.880 -13.056 1.00 86.25 204 ILE A O 1
ATOM 1656 N N . ARG A 1 205 ? 14.910 5.787 -12.495 1.00 85.56 205 ARG A N 1
ATOM 1657 C CA . ARG A 1 205 ? 14.330 5.085 -11.347 1.00 85.56 205 ARG A CA 1
ATOM 1658 C C . ARG A 1 205 ? 13.782 6.078 -10.336 1.00 85.56 205 ARG A C 1
ATOM 1660 O O . ARG A 1 205 ? 12.581 6.095 -10.096 1.00 85.56 205 ARG A O 1
ATOM 1667 N N . ARG A 1 206 ? 14.609 7.027 -9.892 1.00 85.19 206 ARG A N 1
ATOM 1668 C CA . ARG A 1 206 ? 14.196 8.058 -8.930 1.00 85.19 206 ARG A CA 1
ATOM 1669 C C . ARG A 1 206 ? 12.998 8.882 -9.414 1.00 85.19 206 ARG A C 1
ATOM 1671 O O . ARG A 1 206 ? 12.072 9.149 -8.647 1.00 85.19 206 ARG A O 1
ATOM 1678 N N . HIS A 1 207 ? 12.993 9.299 -10.681 1.00 87.19 207 HIS A N 1
ATOM 1679 C CA . HIS A 1 207 ? 11.874 10.050 -11.255 1.00 87.19 207 HIS A CA 1
ATOM 1680 C C . HIS A 1 207 ? 10.607 9.203 -11.385 1.00 87.19 207 HIS A C 1
ATOM 1682 O O . HIS A 1 207 ? 9.521 9.696 -11.079 1.00 87.19 207 HIS A O 1
ATOM 1688 N N . SER A 1 208 ? 10.743 7.942 -11.791 1.00 87.44 208 SER A N 1
ATOM 1689 C CA . SER A 1 208 ? 9.634 6.992 -11.891 1.00 87.44 208 SER A CA 1
ATOM 1690 C C . SER A 1 208 ? 9.009 6.759 -10.521 1.00 87.44 208 SER A C 1
ATOM 1692 O O . SER A 1 208 ? 7.801 6.910 -10.378 1.00 87.44 208 SER A O 1
ATOM 1694 N N . SER A 1 209 ? 9.818 6.512 -9.494 1.00 85.25 209 SER A N 1
ATOM 1695 C CA . SER A 1 209 ? 9.353 6.270 -8.126 1.00 85.25 209 SER A CA 1
ATOM 1696 C C . SER A 1 209 ? 8.682 7.501 -7.526 1.00 85.25 209 SER A C 1
ATOM 1698 O O . SER A 1 209 ? 7.592 7.395 -6.967 1.00 85.25 209 SER A O 1
ATOM 1700 N N . THR A 1 210 ? 9.233 8.695 -7.772 1.00 86.00 210 THR A N 1
ATOM 1701 C CA . THR A 1 210 ? 8.572 9.962 -7.411 1.00 86.00 210 THR A CA 1
ATOM 1702 C C . THR A 1 210 ? 7.208 10.093 -8.095 1.00 86.00 210 THR A C 1
ATOM 1704 O O . THR A 1 210 ? 6.214 10.439 -7.459 1.00 86.00 210 THR A O 1
ATOM 1707 N N . PHE A 1 211 ? 7.133 9.816 -9.398 1.00 86.19 211 PHE A N 1
ATOM 1708 C CA . PHE A 1 211 ? 5.890 9.919 -10.158 1.00 86.19 211 PHE A CA 1
ATOM 1709 C C . PHE A 1 211 ? 4.841 8.908 -9.678 1.00 86.19 211 PHE A C 1
ATOM 1711 O O . PHE A 1 211 ? 3.680 9.265 -9.479 1.00 86.19 211 PHE A O 1
ATOM 1718 N N . ILE A 1 212 ? 5.256 7.668 -9.417 1.00 85.62 212 ILE A N 1
ATOM 1719 C CA . ILE A 1 212 ? 4.407 6.617 -8.853 1.00 85.62 212 ILE A CA 1
ATOM 1720 C C . ILE A 1 212 ? 3.884 7.047 -7.481 1.00 85.62 212 ILE A C 1
ATOM 1722 O O . ILE A 1 212 ? 2.677 6.967 -7.244 1.00 85.62 212 ILE A O 1
ATOM 1726 N N . ALA A 1 213 ? 4.741 7.570 -6.602 1.00 84.19 213 ALA A N 1
ATOM 1727 C CA . ALA A 1 213 ? 4.335 8.059 -5.287 1.00 84.19 213 ALA A CA 1
ATOM 1728 C C . ALA A 1 213 ? 3.313 9.206 -5.392 1.00 84.19 213 ALA A C 1
ATOM 1730 O O . ALA A 1 213 ? 2.259 9.163 -4.754 1.00 84.19 213 ALA A O 1
ATOM 1731 N N . LEU A 1 214 ? 3.556 10.191 -6.264 1.00 83.81 214 LEU A N 1
ATOM 1732 C CA . LEU A 1 214 ? 2.639 11.312 -6.514 1.00 83.81 214 LEU A CA 1
ATOM 1733 C C . LEU A 1 214 ? 1.273 10.858 -7.035 1.00 83.81 214 LEU A C 1
ATOM 1735 O O . LEU A 1 214 ? 0.233 11.387 -6.641 1.00 83.81 214 LEU A O 1
ATOM 1739 N N . CYS A 1 215 ? 1.252 9.882 -7.936 1.00 79.81 215 CYS A N 1
ATOM 1740 C CA . CYS A 1 215 ? -0.000 9.360 -8.456 1.00 79.81 215 CYS A CA 1
ATOM 1741 C C . CYS A 1 215 ? -0.728 8.473 -7.435 1.00 79.81 215 CYS A C 1
ATOM 1743 O O . CYS A 1 215 ? -1.957 8.479 -7.405 1.00 79.81 215 CYS A O 1
ATOM 1745 N N . THR A 1 216 ? 0.005 7.777 -6.564 1.00 80.69 216 THR A N 1
ATOM 1746 C CA . THR A 1 216 ? -0.563 6.963 -5.478 1.00 80.69 216 THR A CA 1
ATOM 1747 C C . THR A 1 216 ? -1.208 7.842 -4.396 1.00 80.69 216 THR A C 1
ATOM 1749 O O . THR A 1 216 ? -2.313 7.549 -3.936 1.00 80.69 216 THR A O 1
ATOM 1752 N N . THR A 1 217 ? -0.571 8.966 -4.044 1.00 78.44 217 THR A N 1
ATOM 1753 C CA . THR A 1 217 ? -1.095 9.975 -3.096 1.00 78.44 217 THR A CA 1
ATOM 1754 C C . THR A 1 217 ? -2.163 10.892 -3.711 1.00 78.44 217 THR A C 1
ATOM 1756 O O . THR A 1 217 ? -2.881 11.608 -3.007 1.00 78.44 217 THR A O 1
ATOM 1759 N N . GLY A 1 218 ? -2.296 10.895 -5.040 1.00 66.88 218 GLY A N 1
ATOM 1760 C CA . GLY A 1 218 ? -3.225 11.742 -5.779 1.00 66.88 218 GLY A CA 1
ATOM 1761 C C . GLY A 1 218 ? -4.707 11.497 -5.458 1.00 66.88 218 GLY A C 1
ATOM 1762 O O . GLY A 1 218 ? -5.122 10.449 -4.967 1.00 66.88 218 GLY A O 1
ATOM 1763 N N . LYS A 1 219 ? -5.553 12.486 -5.796 1.00 52.47 219 LYS A N 1
ATOM 1764 C CA . LYS A 1 219 ? -7.025 12.391 -5.660 1.00 52.47 219 LYS A CA 1
ATOM 1765 C C . LYS A 1 219 ? -7.649 11.320 -6.563 1.00 52.47 219 LYS A C 1
ATOM 1767 O O . LYS A 1 219 ? -8.770 10.890 -6.304 1.00 52.47 219 LYS A O 1
ATOM 1772 N N . SER A 1 220 ? -6.961 10.940 -7.640 1.00 48.81 220 SER A N 1
ATOM 1773 C CA . SER A 1 220 ? -7.388 9.836 -8.491 1.00 48.81 220 SER A CA 1
ATOM 1774 C C . SER A 1 220 ? -7.001 8.541 -7.790 1.00 48.81 220 SER A C 1
ATOM 1776 O O . SER A 1 220 ? -5.821 8.243 -7.665 1.00 48.81 220 SER A O 1
ATOM 1778 N N . LEU A 1 221 ? -7.994 7.772 -7.345 1.00 48.88 221 LEU A N 1
ATOM 1779 C CA . LEU A 1 221 ? -7.839 6.468 -6.680 1.00 48.88 221 LEU A CA 1
ATOM 1780 C C . LEU A 1 221 ? -7.175 5.398 -7.569 1.00 48.88 221 LEU A C 1
ATOM 1782 O O . LEU A 1 221 ? -7.078 4.242 -7.179 1.00 48.88 221 LEU A O 1
ATOM 1786 N N . PHE A 1 222 ? -6.752 5.762 -8.779 1.00 51.12 222 PHE A N 1
ATOM 1787 C CA . PHE A 1 222 ? -6.296 4.831 -9.792 1.00 51.12 222 PHE A CA 1
ATOM 1788 C C . PHE A 1 222 ? -5.063 5.373 -10.494 1.00 51.12 222 PHE A C 1
ATOM 1790 O O . PHE A 1 222 ? -5.138 6.287 -11.321 1.00 51.12 222 PHE A O 1
ATOM 1797 N N . LEU A 1 223 ? -3.938 4.739 -10.200 1.00 45.50 223 LEU A N 1
ATOM 1798 C CA . LEU A 1 223 ? -2.879 4.550 -11.172 1.00 45.50 223 LEU A CA 1
ATOM 1799 C C . LEU A 1 223 ? -3.334 3.432 -12.106 1.00 45.50 223 LEU A C 1
ATOM 1801 O O . LEU A 1 223 ? -3.172 2.259 -11.807 1.00 45.50 223 LEU A O 1
ATOM 1805 N N . ASN A 1 224 ? -3.964 3.805 -13.215 1.00 48.06 224 ASN A N 1
ATOM 1806 C CA . ASN A 1 224 ? -4.019 2.922 -14.369 1.00 48.06 224 ASN A CA 1
ATOM 1807 C C . ASN A 1 224 ? -2.663 3.093 -15.060 1.00 48.06 224 ASN A C 1
ATOM 1809 O O . ASN A 1 224 ? -2.426 4.129 -15.687 1.00 48.06 224 ASN A O 1
ATOM 1813 N N . ILE A 1 225 ? -1.755 2.126 -14.947 1.00 45.47 225 ILE A N 1
ATOM 1814 C CA . ILE A 1 225 ? -0.511 2.141 -15.733 1.00 45.47 225 ILE A CA 1
ATOM 1815 C C . ILE A 1 225 ? -0.872 2.037 -17.214 1.00 45.47 225 ILE A C 1
ATOM 1817 O O . ILE A 1 225 ? -0.234 2.671 -18.050 1.00 45.47 225 ILE A O 1
ATOM 1821 N N . SER A 1 226 ? -2.010 1.413 -17.532 1.00 44.06 226 SER A N 1
ATOM 1822 C CA . SER A 1 226 ? -2.644 1.490 -18.849 1.00 44.06 226 SER A CA 1
ATOM 1823 C C . SER A 1 226 ? -2.920 2.922 -19.344 1.00 44.06 226 SER A C 1
ATOM 1825 O O . SER A 1 226 ? -2.899 3.136 -20.550 1.00 44.06 226 SER A O 1
ATOM 1827 N N . LEU A 1 227 ? -3.131 3.936 -18.490 1.00 42.22 227 LEU A N 1
ATOM 1828 C CA . LEU A 1 227 ? -3.230 5.342 -18.936 1.00 42.22 227 LEU A CA 1
ATOM 1829 C C . LEU A 1 227 ? -1.854 5.936 -19.268 1.00 42.22 227 LEU A C 1
ATOM 1831 O O . LEU A 1 227 ? -1.745 6.704 -20.217 1.00 42.22 227 LEU A O 1
ATOM 1835 N N . ILE A 1 228 ? -0.803 5.546 -18.545 1.00 41.88 228 ILE A N 1
ATOM 1836 C CA . ILE A 1 228 ? 0.577 5.991 -18.799 1.00 41.88 228 ILE A CA 1
ATOM 1837 C C . ILE A 1 228 ? 1.125 5.322 -20.073 1.00 41.88 228 ILE A C 1
ATOM 1839 O O . ILE A 1 228 ? 1.725 5.989 -20.913 1.00 41.88 228 ILE A O 1
ATOM 1843 N N . ILE A 1 229 ? 0.841 4.031 -20.276 1.00 42.03 229 ILE A N 1
ATOM 1844 C CA . ILE A 1 229 ? 1.226 3.276 -21.478 1.00 42.03 229 ILE A CA 1
ATOM 1845 C C . ILE A 1 229 ? 0.379 3.692 -22.694 1.00 42.03 229 ILE A C 1
ATOM 1847 O O . ILE A 1 229 ? 0.915 3.822 -23.796 1.00 42.03 229 ILE A O 1
ATOM 1851 N N . ASN A 1 230 ? -0.923 3.971 -22.536 1.00 35.97 230 ASN A N 1
ATOM 1852 C CA . ASN A 1 230 ? -1.750 4.423 -23.664 1.00 35.97 230 ASN A CA 1
ATOM 1853 C C . ASN A 1 230 ? -1.396 5.832 -24.156 1.00 35.97 230 ASN A C 1
ATOM 1855 O O . ASN A 1 230 ? -1.619 6.107 -25.333 1.00 35.97 230 ASN A O 1
ATOM 1859 N N . VAL A 1 231 ? -0.779 6.692 -23.333 1.00 39.25 231 VAL A N 1
ATOM 1860 C CA . VAL A 1 231 ? -0.216 7.964 -23.826 1.00 39.25 231 VAL A CA 1
ATOM 1861 C C . VAL A 1 231 ? 0.888 7.717 -24.867 1.00 39.25 231 VAL A C 1
ATOM 1863 O O . VAL A 1 231 ? 0.983 8.476 -25.835 1.00 39.25 231 VAL A O 1
ATOM 1866 N N . SER A 1 232 ? 1.653 6.622 -24.756 1.00 33.91 232 SER A N 1
ATOM 1867 C CA . SER A 1 232 ? 2.599 6.212 -25.808 1.00 33.91 232 SER A CA 1
ATOM 1868 C C . SER A 1 232 ? 1.908 5.680 -27.065 1.00 33.91 232 SER A C 1
ATOM 1870 O O . SER A 1 232 ? 2.404 5.921 -28.159 1.00 33.91 232 SER A O 1
ATOM 1872 N N . LYS A 1 233 ? 0.738 5.032 -26.958 1.00 34.34 233 LYS A N 1
ATOM 1873 C CA . LYS A 1 233 ? -0.034 4.597 -28.142 1.00 34.34 233 LYS A CA 1
ATOM 1874 C C . LYS A 1 233 ? -0.709 5.752 -28.888 1.00 34.34 233 LYS A C 1
ATOM 1876 O O . LYS A 1 233 ? -0.972 5.630 -30.077 1.00 34.34 233 LYS A O 1
ATOM 1881 N N . THR A 1 234 ? -0.969 6.883 -28.232 1.00 31.62 234 THR A N 1
ATOM 1882 C CA . THR A 1 234 ? -1.595 8.059 -28.871 1.00 31.62 234 THR A CA 1
ATOM 1883 C C . THR A 1 234 ? -0.637 8.960 -29.659 1.00 31.62 234 THR A C 1
ATOM 1885 O O . THR A 1 234 ? -1.071 9.998 -30.148 1.00 31.62 234 THR A O 1
ATOM 1888 N N . LYS A 1 235 ? 0.647 8.599 -29.801 1.00 37.22 235 LYS A N 1
ATOM 1889 C CA . LYS A 1 235 ? 1.598 9.333 -30.659 1.00 37.22 235 LYS A CA 1
ATOM 1890 C C . LYS A 1 235 ? 1.772 8.758 -32.071 1.00 37.22 235 LYS A C 1
ATOM 1892 O O . LYS A 1 235 ? 2.450 9.398 -32.866 1.00 37.22 235 LYS A O 1
ATOM 1897 N N . ASP A 1 236 ? 1.118 7.641 -32.393 1.00 37.22 236 ASP A N 1
ATOM 1898 C CA . ASP A 1 236 ? 1.153 7.016 -33.725 1.00 37.22 236 ASP A CA 1
ATOM 1899 C C . ASP A 1 236 ? -0.184 7.146 -34.489 1.00 37.22 236 ASP A C 1
ATOM 1901 O O . ASP A 1 236 ? -0.653 6.190 -35.113 1.00 37.22 236 ASP A O 1
ATOM 1905 N N . ILE A 1 237 ? -0.817 8.329 -34.444 1.00 34.59 237 ILE A N 1
ATOM 1906 C CA . ILE A 1 237 ? -1.900 8.729 -35.368 1.00 34.59 237 ILE A CA 1
ATOM 1907 C C . ILE A 1 237 ? -1.640 10.145 -35.882 1.00 34.59 237 ILE A C 1
ATOM 1909 O O . ILE A 1 237 ? -1.408 11.039 -35.037 1.00 34.59 237 ILE A O 1
#

Organism: NCBI:txid1979941

Sequence (237 aa):
MELVCGESSPELIQIVIPEKNENTFSITYSAFDDNILSDDRILEQLLQTEEHYVPKGVLESYKCTQSEVEPYMRKELANWMLEVCEETNCEEVVFPVAMNFLDRFLVGTDIRKNQLQLVGVVCLLIASKLRQCQILDPHVLSYFTDYSVSVEEIIGWELLVLRRLQWDVSTVVATDYLDHLLVRIPEISPKQSNNSHEYMESLIRRHSSTFIALCTTGKSLFLNISLIINVSKTKDI

Radius of gyration: 21.44 Å; Cα contacts (8 Å, |Δi|>4): 200; chains: 1; bounding box: 51×28×90 Å

Nearest PDB structures (foldseek):
  7sj3-assembly1_B  TM=9.664E-01  e=2.686E-13  Homo sapiens
  6p8h-assembly1_A  TM=9.394E-01  e=4.125E-13  Homo sapiens
  7b7s-assembly2_D  TM=8.784E-01  e=3.831E-08  Homo sapiens
  6ath-assembly1_B  TM=8.781E-01  e=5.100E-08  Homo sapiens
  7mkx-assembly1_B  TM=8.671E-01  e=1.847E-07  Homo sapiens